Protein AF-A0A929DFS0-F1 (afdb_monomer_lite)

Structure (mmCIF, N/CA/C/O backbone):
data_AF-A0A929DFS0-F1
#
_entry.id   AF-A0A929DFS0-F1
#
loop_
_atom_site.group_PDB
_atom_site.id
_atom_site.type_symbol
_atom_site.label_atom_id
_atom_site.label_alt_id
_atom_site.label_comp_id
_atom_site.label_asym_id
_atom_site.label_entity_id
_atom_site.label_seq_id
_atom_site.pdbx_PDB_ins_code
_atom_site.Cartn_x
_atom_site.Cartn_y
_atom_site.Cartn_z
_atom_site.occupancy
_atom_site.B_iso_or_equiv
_atom_site.auth_seq_id
_atom_site.auth_comp_id
_atom_site.auth_asym_id
_atom_site.auth_atom_id
_atom_site.pdbx_PDB_model_num
ATOM 1 N N . MET A 1 1 ? -0.629 -2.209 -45.701 1.00 65.38 1 MET A N 1
ATOM 2 C CA . MET A 1 1 ? 0.546 -1.324 -45.905 1.00 65.38 1 MET A CA 1
ATOM 3 C C . MET A 1 1 ? 1.157 -0.817 -44.599 1.00 65.38 1 MET A C 1
ATOM 5 O O . MET A 1 1 ? 2.374 -0.844 -44.506 1.00 65.38 1 MET A O 1
ATOM 9 N N . LYS A 1 2 ? 0.370 -0.405 -43.590 1.00 77.50 2 LYS A N 1
ATOM 10 C CA . LYS A 1 2 ? 0.898 0.133 -42.318 1.00 77.50 2 LYS A CA 1
ATOM 11 C C . LYS A 1 2 ? 1.771 -0.856 -41.524 1.00 77.50 2 LYS A C 1
ATOM 13 O O . LYS A 1 2 ? 2.888 -0.517 -41.171 1.00 77.50 2 LYS A O 1
ATOM 18 N N . GLU A 1 3 ? 1.325 -2.103 -41.371 1.00 84.12 3 GLU A N 1
ATOM 19 C CA . GLU A 1 3 ? 2.074 -3.151 -40.647 1.00 84.12 3 GLU A CA 1
ATOM 20 C C . GLU A 1 3 ? 3.448 -3.457 -41.265 1.00 84.12 3 GLU A C 1
ATOM 22 O O . GLU A 1 3 ? 4.427 -3.676 -40.556 1.00 84.12 3 GLU A O 1
ATOM 27 N N . LEU A 1 4 ? 3.543 -3.424 -42.599 1.00 92.62 4 LEU A N 1
ATOM 28 C CA . LEU A 1 4 ? 4.806 -3.614 -43.310 1.00 92.62 4 LEU A CA 1
ATOM 29 C C . LEU A 1 4 ? 5.753 -2.427 -43.091 1.00 92.62 4 LEU A C 1
ATOM 31 O O . LEU A 1 4 ? 6.951 -2.628 -42.917 1.00 92.62 4 LEU A O 1
ATOM 35 N N . ALA A 1 5 ? 5.222 -1.202 -43.077 1.00 92.31 5 ALA A N 1
ATOM 36 C CA . ALA A 1 5 ? 6.009 -0.005 -42.801 1.00 92.31 5 ALA A CA 1
ATOM 37 C C . ALA A 1 5 ? 6.575 -0.026 -41.371 1.00 92.31 5 ALA A C 1
ATOM 39 O O . ALA A 1 5 ? 7.767 0.212 -41.190 1.00 92.31 5 ALA A O 1
ATOM 40 N N . ASP A 1 6 ? 5.764 -0.398 -40.378 1.00 88.38 6 ASP A N 1
ATOM 41 C CA . ASP A 1 6 ? 6.202 -0.505 -38.981 1.00 88.38 6 ASP A CA 1
ATOM 42 C C . ASP A 1 6 ? 7.290 -1.581 -38.813 1.00 88.38 6 ASP A C 1
ATOM 44 O O . ASP A 1 6 ? 8.308 -1.355 -38.154 1.00 88.38 6 ASP A O 1
ATOM 48 N N . PHE A 1 7 ? 7.132 -2.731 -39.478 1.00 92.12 7 PHE A N 1
ATOM 49 C CA . PHE A 1 7 ? 8.146 -3.785 -39.481 1.00 92.12 7 PHE A CA 1
ATOM 50 C C . PHE A 1 7 ? 9.462 -3.332 -40.130 1.00 92.12 7 PHE A C 1
ATOM 52 O O . PHE A 1 7 ? 10.540 -3.579 -39.585 1.00 92.12 7 PHE A O 1
ATOM 59 N N . LEU A 1 8 ? 9.390 -2.630 -41.265 1.00 94.62 8 LEU A N 1
ATOM 60 C CA . LEU A 1 8 ? 10.570 -2.096 -41.950 1.00 94.62 8 LEU A CA 1
ATOM 61 C C . LEU A 1 8 ? 11.322 -1.075 -41.089 1.00 94.62 8 LEU A C 1
ATOM 63 O O . LEU A 1 8 ? 12.551 -1.089 -41.077 1.00 94.62 8 LEU A O 1
ATOM 67 N N . VAL A 1 9 ? 10.614 -0.239 -40.323 1.00 91.19 9 VAL A N 1
ATOM 68 C CA . VAL A 1 9 ? 11.235 0.711 -39.384 1.00 91.19 9 VAL A CA 1
ATOM 69 C C . VAL A 1 9 ? 12.025 -0.025 -38.301 1.00 91.19 9 VAL A C 1
ATOM 71 O O . VAL A 1 9 ? 13.165 0.345 -38.014 1.00 91.19 9 VAL A O 1
ATOM 74 N N . VAL A 1 10 ? 11.462 -1.086 -37.717 1.00 91.12 10 VAL A N 1
ATOM 75 C CA . VAL A 1 10 ? 12.164 -1.896 -36.706 1.00 91.12 10 VAL A CA 1
ATOM 76 C C . VAL A 1 10 ? 13.370 -2.610 -37.321 1.00 91.12 10 VAL A C 1
ATOM 78 O O . VAL A 1 10 ? 14.461 -2.568 -36.753 1.00 91.12 10 VAL A O 1
ATOM 81 N N . ALA A 1 11 ? 13.211 -3.209 -38.503 1.00 94.06 11 ALA A N 1
ATOM 82 C CA . ALA A 1 11 ? 14.295 -3.891 -39.206 1.00 94.06 11 ALA A CA 1
ATOM 83 C C . ALA A 1 11 ? 15.456 -2.939 -39.541 1.00 94.06 11 ALA A C 1
ATOM 85 O O . ALA A 1 11 ? 16.618 -3.274 -39.304 1.00 94.06 11 ALA A O 1
ATOM 86 N N . ALA A 1 12 ? 15.152 -1.732 -40.026 1.00 92.75 12 ALA A N 1
ATOM 87 C CA . ALA A 1 12 ? 16.148 -0.706 -40.319 1.00 92.75 12 ALA A CA 1
ATOM 88 C C . ALA A 1 12 ? 16.898 -0.253 -39.055 1.00 92.75 12 ALA A C 1
ATOM 90 O O . ALA A 1 12 ? 18.126 -0.153 -39.077 1.00 92.75 12 ALA A O 1
ATOM 91 N N . LYS A 1 13 ? 16.187 -0.050 -37.934 1.00 89.50 13 LYS A N 1
ATOM 92 C CA . LYS A 1 13 ? 16.803 0.278 -36.635 1.00 89.50 13 LYS A CA 1
ATOM 93 C C . LYS A 1 13 ? 17.755 -0.819 -36.156 1.00 89.50 13 LYS A C 1
ATOM 95 O O . LYS A 1 13 ? 18.865 -0.518 -35.729 1.00 89.50 13 LYS A O 1
ATOM 100 N N . LEU A 1 14 ? 17.361 -2.087 -36.263 1.00 92.12 14 LEU A N 1
ATOM 101 C CA . LEU A 1 14 ? 18.213 -3.217 -35.876 1.00 92.12 14 LEU A CA 1
ATOM 102 C C . LEU A 1 14 ? 19.471 -3.322 -36.748 1.00 92.12 14 LEU A C 1
ATOM 104 O O . LEU A 1 14 ? 20.557 -3.592 -36.233 1.00 92.12 14 LEU A O 1
ATOM 108 N N . LEU A 1 15 ? 19.343 -3.084 -38.057 1.00 91.62 15 LEU A N 1
ATOM 109 C CA . LEU A 1 15 ? 20.479 -3.063 -38.981 1.00 91.62 15 LEU A CA 1
ATOM 110 C C . LEU A 1 15 ? 21.454 -1.931 -38.617 1.00 91.62 15 LEU A C 1
ATOM 112 O O . LEU A 1 15 ? 22.659 -2.168 -38.535 1.00 91.62 15 LEU A O 1
ATOM 116 N N . LEU A 1 16 ? 20.936 -0.736 -38.313 1.00 86.94 16 LEU A N 1
ATOM 117 C CA . LEU A 1 16 ? 21.731 0.406 -37.854 1.00 86.94 16 LEU A CA 1
ATOM 118 C C . LEU A 1 16 ? 22.506 0.089 -36.566 1.00 86.94 16 LEU A C 1
ATOM 120 O O . LEU A 1 16 ? 23.722 0.273 -36.533 1.00 86.94 16 LEU A O 1
ATOM 124 N N . ILE A 1 17 ? 21.831 -0.453 -35.545 1.00 87.62 17 ILE A N 1
ATOM 125 C CA . ILE A 1 17 ? 22.461 -0.863 -34.276 1.00 87.62 17 ILE A CA 1
ATOM 126 C C . ILE A 1 17 ? 23.581 -1.880 -34.538 1.00 87.62 17 ILE A C 1
ATOM 128 O O . ILE A 1 17 ? 24.688 -1.744 -34.018 1.00 87.62 17 ILE A O 1
ATOM 132 N N . LYS A 1 18 ? 23.328 -2.882 -35.392 1.00 88.50 18 LYS A N 1
ATOM 133 C CA . LYS A 1 18 ? 24.316 -3.916 -35.730 1.00 88.50 18 LYS A CA 1
ATOM 134 C C . LYS A 1 18 ? 25.526 -3.352 -36.481 1.00 88.50 18 LYS A C 1
ATOM 136 O O . LYS A 1 18 ? 26.649 -3.758 -36.201 1.00 88.50 18 LYS A O 1
ATOM 141 N N . SER A 1 19 ? 25.310 -2.428 -37.414 1.00 87.75 19 SER A N 1
ATOM 142 C CA . SER A 1 19 ? 26.383 -1.752 -38.155 1.00 87.75 19 SER A CA 1
ATOM 143 C C . SER A 1 19 ? 27.303 -0.967 -37.212 1.00 87.75 19 SER A C 1
ATOM 145 O O . SER A 1 19 ? 28.521 -1.141 -37.242 1.00 87.75 19 SER A O 1
ATOM 147 N N . LEU A 1 20 ? 26.715 -0.181 -36.303 1.00 81.81 20 LEU A N 1
ATOM 148 C CA . LEU A 1 20 ? 27.443 0.607 -35.302 1.00 81.81 20 LEU A CA 1
ATOM 149 C C . LEU A 1 20 ? 28.222 -0.258 -34.302 1.00 81.81 20 LEU A C 1
ATOM 151 O O . LEU A 1 20 ? 29.299 0.135 -33.862 1.00 81.81 20 LEU A O 1
ATOM 155 N N . ALA A 1 21 ? 27.697 -1.433 -33.948 1.00 82.12 21 ALA A N 1
ATOM 156 C CA . ALA A 1 21 ? 28.365 -2.358 -33.036 1.00 82.12 21 ALA A CA 1
ATOM 157 C C . ALA A 1 21 ? 29.592 -3.055 -33.657 1.00 82.12 21 ALA A C 1
ATOM 159 O O . ALA A 1 21 ? 30.496 -3.449 -32.924 1.00 82.12 21 ALA A O 1
ATOM 160 N N . LEU A 1 22 ? 29.621 -3.236 -34.984 1.00 84.56 22 LEU A N 1
ATOM 161 C CA . LEU A 1 22 ? 30.655 -4.014 -35.682 1.00 84.56 22 LEU A CA 1
ATOM 162 C C . LEU A 1 22 ? 31.761 -3.162 -36.321 1.00 84.56 22 LEU A C 1
ATOM 164 O O . LEU A 1 22 ? 32.844 -3.681 -36.587 1.00 84.56 22 LEU A O 1
ATOM 168 N N . LEU A 1 23 ? 31.503 -1.884 -36.602 1.00 80.94 23 LEU A N 1
ATOM 169 C CA . LEU A 1 23 ? 32.467 -1.003 -37.261 1.00 80.94 23 LEU A CA 1
ATOM 170 C C . LEU A 1 23 ? 33.393 -0.306 -36.245 1.00 80.94 23 LEU A C 1
ATOM 172 O O . LEU A 1 23 ? 32.934 0.113 -35.179 1.00 80.94 23 LEU A O 1
ATOM 176 N N . PRO A 1 24 ? 34.693 -0.131 -36.563 1.00 70.75 24 PRO A N 1
ATOM 177 C CA . PRO A 1 24 ? 35.604 0.633 -35.720 1.00 70.75 24 PRO A CA 1
ATOM 178 C C . PRO A 1 24 ? 35.115 2.079 -35.610 1.00 70.75 24 PRO A C 1
ATOM 180 O O . PRO A 1 24 ? 34.915 2.767 -36.612 1.00 70.75 24 PRO A O 1
ATOM 183 N N . ARG A 1 25 ? 34.900 2.532 -34.374 1.00 65.00 25 ARG A N 1
ATOM 184 C CA . ARG A 1 25 ? 34.342 3.854 -34.084 1.00 65.00 25 ARG A CA 1
ATOM 185 C C . ARG A 1 25 ? 35.383 4.935 -34.418 1.00 65.00 25 ARG A C 1
ATOM 187 O O . ARG A 1 25 ? 36.460 4.913 -33.819 1.00 65.00 25 ARG A O 1
ATOM 194 N N . PRO A 1 26 ? 35.117 5.890 -35.329 1.00 57.59 26 PRO A N 1
ATOM 195 C CA . PRO A 1 26 ? 35.974 7.061 -35.457 1.00 57.59 26 PRO A CA 1
ATOM 196 C C . PRO A 1 26 ? 35.994 7.825 -34.127 1.00 57.59 26 PRO A C 1
ATOM 198 O O . PRO A 1 26 ? 34.975 7.949 -33.451 1.00 57.59 26 PRO A O 1
ATOM 201 N N . SER A 1 27 ? 37.157 8.364 -33.759 1.00 53.25 27 SER A N 1
ATOM 202 C CA . SER A 1 27 ? 37.439 9.069 -32.493 1.00 53.25 27 SER A CA 1
ATOM 203 C C . SER A 1 27 ? 36.616 10.346 -32.255 1.00 53.25 27 SER A C 1
ATOM 205 O O . SER A 1 27 ? 36.794 11.031 -31.250 1.00 53.25 27 SER A O 1
ATOM 207 N N . ARG A 1 28 ? 35.693 10.667 -33.162 1.00 53.59 28 ARG A N 1
ATOM 208 C CA . ARG A 1 28 ? 34.660 11.686 -33.009 1.00 53.59 28 ARG A CA 1
ATOM 209 C C . ARG A 1 28 ? 33.337 11.084 -33.461 1.00 53.59 28 ARG A C 1
ATOM 211 O O . ARG A 1 28 ? 33.066 11.061 -34.657 1.00 53.59 28 ARG A O 1
ATOM 218 N N . LEU A 1 29 ? 32.520 10.616 -32.525 1.00 54.16 29 LEU A N 1
ATOM 219 C CA . LEU A 1 29 ? 31.108 10.357 -32.791 1.00 54.16 29 LEU A CA 1
ATOM 220 C C . LEU A 1 29 ? 30.238 10.975 -31.708 1.00 54.16 29 LEU A C 1
ATOM 222 O O . LEU A 1 29 ? 30.609 11.029 -30.536 1.00 54.16 29 LEU A O 1
ATOM 226 N N . THR A 1 30 ? 29.101 11.478 -32.175 1.00 59.78 30 THR A N 1
ATOM 227 C CA . THR A 1 30 ? 28.012 12.056 -31.402 1.00 59.78 30 THR A CA 1
ATOM 228 C C . THR A 1 30 ? 27.433 11.022 -30.423 1.00 59.78 30 THR A C 1
ATOM 230 O O . THR A 1 30 ? 27.429 9.826 -30.726 1.00 59.78 30 THR A O 1
ATOM 233 N N . PRO A 1 31 ? 26.922 11.457 -29.255 1.00 60.16 31 PRO A N 1
ATOM 234 C CA . PRO A 1 31 ? 26.391 10.585 -28.194 1.00 60.16 31 PRO A CA 1
ATOM 235 C C . PRO A 1 31 ? 25.175 9.721 -28.593 1.00 60.16 31 PRO A C 1
ATOM 237 O O . PRO A 1 31 ? 24.722 8.890 -27.817 1.00 60.16 31 PRO A O 1
ATOM 240 N N . GLU A 1 32 ? 24.653 9.883 -29.807 1.00 60.22 32 GLU A N 1
ATOM 241 C CA . GLU A 1 32 ? 23.403 9.285 -30.285 1.00 60.22 32 GLU A CA 1
ATOM 242 C C . GLU A 1 32 ? 23.508 7.770 -30.553 1.00 60.22 32 GLU A C 1
ATOM 244 O O . GLU A 1 32 ? 22.513 7.058 -30.471 1.00 60.22 32 GLU A O 1
ATOM 249 N N . ALA A 1 33 ? 24.696 7.244 -30.876 1.00 58.38 33 ALA A N 1
ATOM 250 C CA . ALA A 1 33 ? 24.854 5.849 -31.312 1.00 58.38 33 ALA A CA 1
ATOM 251 C C . ALA A 1 33 ? 24.693 4.811 -30.184 1.00 58.38 33 ALA A C 1
ATOM 253 O O . ALA A 1 33 ? 24.127 3.742 -30.418 1.00 58.38 33 ALA A O 1
ATOM 254 N N . GLU A 1 34 ? 25.188 5.106 -28.978 1.00 61.88 34 GLU A N 1
ATOM 255 C CA . GLU A 1 34 ? 24.962 4.254 -27.798 1.00 61.88 34 GLU A CA 1
ATOM 256 C C . GLU A 1 34 ? 23.521 4.399 -27.287 1.00 61.88 34 GLU A C 1
ATOM 258 O O . GLU A 1 34 ? 22.881 3.403 -26.953 1.00 61.88 34 GLU A O 1
ATOM 263 N N . ASP A 1 35 ? 22.967 5.611 -27.368 1.00 74.56 35 ASP A N 1
ATOM 264 C CA . ASP A 1 35 ? 21.599 5.923 -26.948 1.00 74.56 35 ASP A CA 1
ATOM 265 C C . ASP A 1 35 ? 20.538 5.153 -27.760 1.00 74.56 35 ASP A C 1
ATOM 267 O O . ASP A 1 35 ? 19.562 4.658 -27.205 1.00 74.56 35 ASP A O 1
ATOM 271 N N . VAL A 1 36 ? 20.746 4.936 -29.069 1.00 76.62 36 VAL A N 1
ATOM 272 C CA . VAL A 1 36 ? 19.779 4.198 -29.916 1.00 76.62 36 VAL A CA 1
ATOM 273 C C . VAL A 1 36 ? 19.585 2.743 -29.460 1.00 76.62 36 VAL A C 1
ATOM 275 O O . VAL A 1 36 ? 18.466 2.220 -29.519 1.00 76.62 36 VAL A O 1
ATOM 278 N N . GLY A 1 37 ? 20.657 2.069 -29.033 1.00 81.94 37 GLY A N 1
ATOM 279 C CA . 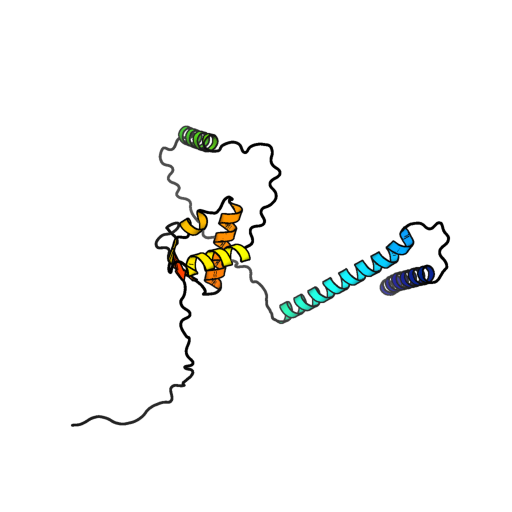GLY A 1 37 ? 20.586 0.690 -28.540 1.00 81.94 37 GLY A CA 1
ATOM 280 C C . GLY A 1 37 ? 19.877 0.609 -27.190 1.00 81.94 37 GLY A C 1
ATOM 281 O O . GLY A 1 37 ? 18.962 -0.202 -27.013 1.00 81.94 37 GLY A O 1
ATOM 282 N N . ASP A 1 38 ? 20.253 1.496 -26.274 1.00 85.69 38 ASP A N 1
ATOM 283 C CA . ASP A 1 38 ? 19.670 1.580 -24.936 1.00 85.69 38 ASP A CA 1
ATOM 284 C C . ASP A 1 38 ? 18.189 1.975 -24.976 1.00 85.69 38 ASP A C 1
ATOM 286 O O . ASP A 1 38 ? 17.369 1.412 -24.243 1.00 85.69 38 ASP A O 1
ATOM 290 N N . GLU A 1 39 ? 17.807 2.873 -25.882 1.00 86.94 39 GLU A N 1
ATOM 291 C CA . GLU A 1 39 ? 16.417 3.262 -26.106 1.00 86.94 39 GLU A CA 1
ATOM 292 C C . GLU A 1 39 ? 15.568 2.076 -26.585 1.00 86.94 39 GLU A C 1
ATOM 294 O O . GLU A 1 39 ? 14.474 1.839 -26.066 1.00 86.94 39 GLU A O 1
ATOM 299 N N . LEU A 1 40 ? 16.079 1.254 -27.511 1.00 89.12 40 LEU A N 1
ATOM 300 C CA . LEU A 1 40 ? 15.368 0.047 -27.943 1.00 89.12 40 LEU A CA 1
ATOM 301 C C . LEU A 1 40 ? 15.194 -0.951 -26.787 1.00 89.12 40 LEU A C 1
ATOM 303 O O . LEU A 1 40 ? 14.124 -1.548 -26.638 1.00 89.12 40 LEU A O 1
ATOM 307 N N . VAL A 1 41 ? 16.214 -1.119 -25.941 1.00 90.25 41 VAL A N 1
ATOM 308 C CA . VAL A 1 41 ? 16.129 -1.980 -24.752 1.00 90.25 41 VAL A CA 1
ATOM 309 C C . VAL A 1 41 ? 15.047 -1.477 -23.794 1.00 90.25 41 VAL A C 1
ATOM 311 O O . VAL A 1 41 ? 14.218 -2.273 -23.342 1.00 90.25 41 VAL A O 1
ATOM 314 N N . ARG A 1 42 ? 14.994 -0.167 -23.525 1.00 91.31 42 ARG A N 1
ATOM 315 C CA . ARG A 1 42 ? 13.951 0.447 -22.685 1.00 91.31 42 ARG A CA 1
ATOM 316 C C . ARG A 1 42 ? 12.553 0.220 -23.258 1.00 91.31 42 ARG A C 1
ATOM 318 O O . ARG A 1 42 ? 11.651 -0.186 -22.522 1.00 91.31 42 ARG A O 1
ATOM 325 N N . GLN A 1 43 ? 12.377 0.400 -24.567 1.00 91.31 43 GLN A N 1
ATOM 326 C CA . GLN A 1 43 ? 11.102 0.152 -25.247 1.00 91.31 43 GLN A CA 1
ATOM 327 C C . GLN A 1 43 ? 10.661 -1.314 -25.132 1.00 91.31 43 GLN A C 1
ATOM 329 O O . GLN A 1 43 ? 9.495 -1.588 -24.838 1.00 91.31 43 GLN A O 1
ATOM 334 N N . LEU A 1 44 ? 11.583 -2.268 -25.291 1.00 94.31 44 LEU A N 1
ATOM 335 C CA . LEU A 1 44 ? 11.283 -3.696 -25.149 1.00 94.31 44 LEU A CA 1
ATOM 336 C C . LEU A 1 44 ? 10.933 -4.084 -23.706 1.00 94.31 44 LEU A C 1
ATOM 338 O O . LEU A 1 44 ? 10.019 -4.884 -23.494 1.00 94.31 44 LEU A O 1
ATOM 342 N N . GLN A 1 45 ? 11.608 -3.505 -22.709 1.00 95.56 45 GLN A N 1
ATOM 343 C CA . GLN A 1 45 ? 11.269 -3.707 -21.296 1.00 95.56 45 GLN A CA 1
ATOM 344 C C . GLN A 1 45 ? 9.873 -3.165 -20.967 1.00 95.56 45 GLN A C 1
ATOM 346 O O . GLN A 1 45 ? 9.079 -3.857 -20.323 1.00 95.56 45 GLN A O 1
ATOM 351 N N . ALA A 1 46 ? 9.546 -1.962 -21.450 1.00 94.44 46 ALA A N 1
ATOM 352 C CA . ALA A 1 46 ? 8.221 -1.375 -21.287 1.00 94.44 46 ALA A CA 1
ATOM 353 C C . ALA A 1 46 ? 7.143 -2.251 -21.941 1.00 94.44 46 ALA A C 1
ATOM 355 O O . ALA A 1 46 ? 6.157 -2.605 -21.292 1.00 94.44 46 ALA A O 1
ATOM 356 N N . TYR A 1 47 ? 7.361 -2.675 -23.190 1.00 95.81 47 TYR A N 1
ATOM 357 C CA . TYR A 1 47 ? 6.446 -3.569 -23.897 1.00 95.81 47 TYR A CA 1
ATOM 358 C C . TYR A 1 47 ? 6.224 -4.884 -23.143 1.00 95.81 47 TYR A C 1
ATOM 360 O O . TYR A 1 47 ? 5.079 -5.296 -22.956 1.00 95.81 47 TYR A O 1
ATOM 368 N N . LYS A 1 48 ? 7.296 -5.521 -22.650 1.00 96.25 48 LYS A N 1
ATOM 369 C CA . LYS A 1 48 ? 7.201 -6.751 -21.852 1.00 96.25 48 LYS A CA 1
ATOM 370 C C . LYS A 1 48 ? 6.322 -6.548 -20.614 1.00 96.25 48 LYS A C 1
ATOM 372 O O . LYS A 1 48 ? 5.404 -7.334 -20.395 1.00 96.25 48 LYS A O 1
ATOM 377 N N . ARG A 1 49 ? 6.542 -5.464 -19.863 1.00 96.56 49 ARG A N 1
ATOM 378 C CA . ARG A 1 49 ? 5.756 -5.136 -18.665 1.00 96.56 49 ARG A CA 1
ATOM 379 C C . ARG A 1 49 ? 4.270 -4.957 -18.982 1.00 96.56 49 ARG A C 1
ATOM 381 O O . ARG A 1 49 ? 3.423 -5.508 -18.285 1.00 96.56 49 ARG A O 1
ATOM 388 N N . PHE A 1 50 ? 3.939 -4.216 -20.039 1.00 96.75 50 PHE A N 1
ATOM 389 C CA . PHE A 1 50 ? 2.541 -4.032 -20.439 1.00 96.75 50 PHE A CA 1
ATOM 390 C C . PHE A 1 50 ? 1.902 -5.325 -20.938 1.00 96.75 50 PHE A C 1
ATOM 392 O O . PHE A 1 50 ? 0.742 -5.584 -20.628 1.00 96.75 50 PHE A O 1
ATOM 399 N N . LYS A 1 51 ? 2.656 -6.163 -21.654 1.00 97.31 51 LYS A N 1
ATOM 400 C CA . LYS A 1 51 ? 2.182 -7.468 -22.118 1.00 97.31 51 LYS A CA 1
ATOM 401 C C . LYS A 1 51 ? 1.835 -8.399 -20.950 1.00 97.31 51 LYS A C 1
ATOM 403 O O . LYS A 1 51 ? 0.809 -9.070 -20.996 1.00 97.31 51 LYS A O 1
ATOM 408 N N . GLU A 1 52 ? 2.648 -8.405 -19.896 1.00 97.06 52 GLU A N 1
ATOM 409 C CA . GLU A 1 52 ? 2.389 -9.175 -18.670 1.00 97.06 52 GLU A CA 1
ATOM 410 C C . GLU A 1 52 ? 1.148 -8.665 -17.921 1.00 97.06 52 GLU A C 1
ATOM 412 O O . GLU A 1 52 ? 0.281 -9.455 -17.543 1.00 97.06 52 GLU A O 1
ATOM 417 N N . ILE A 1 53 ? 1.010 -7.343 -17.765 1.00 97.06 53 ILE A N 1
ATOM 418 C CA . ILE A 1 53 ? -0.168 -6.731 -17.128 1.00 97.06 53 ILE A CA 1
ATOM 419 C C . ILE A 1 53 ? -1.438 -7.023 -17.933 1.00 97.06 53 ILE A C 1
ATOM 421 O O . ILE A 1 53 ? -2.467 -7.358 -17.349 1.00 97.06 53 ILE A O 1
ATOM 425 N N . ALA A 1 54 ? -1.378 -6.929 -19.262 1.00 97.19 54 ALA A N 1
ATOM 426 C CA . ALA A 1 54 ? -2.508 -7.231 -20.132 1.00 97.19 54 ALA A CA 1
ATOM 427 C C . ALA A 1 54 ? -2.965 -8.689 -19.978 1.00 97.19 54 ALA A C 1
ATOM 429 O O . ALA A 1 54 ? -4.164 -8.939 -19.874 1.00 97.19 54 ALA A O 1
ATOM 430 N N . ALA A 1 55 ? -2.028 -9.639 -19.885 1.00 96.50 55 ALA A N 1
ATOM 431 C CA . ALA A 1 55 ? -2.352 -11.041 -19.627 1.00 96.50 55 ALA A CA 1
ATOM 432 C C . ALA A 1 55 ? -3.039 -11.233 -18.263 1.00 96.50 55 ALA A C 1
ATOM 434 O O . ALA A 1 55 ? -4.040 -11.942 -18.167 1.00 96.50 55 ALA A O 1
ATOM 435 N N . LEU A 1 56 ? -2.553 -10.554 -17.218 1.00 94.81 56 LEU A N 1
ATOM 436 C CA . LEU A 1 56 ? -3.162 -10.597 -15.887 1.00 94.81 56 LEU A CA 1
ATOM 437 C C . LEU A 1 56 ? -4.573 -9.993 -15.875 1.00 94.81 56 LEU A C 1
ATOM 439 O O . LEU A 1 56 ? -5.482 -10.558 -15.270 1.00 94.81 56 LEU A O 1
ATOM 443 N N . LEU A 1 57 ? -4.774 -8.857 -16.545 1.00 93.06 57 LEU A N 1
ATOM 444 C CA . LEU A 1 57 ? -6.089 -8.227 -16.678 1.00 93.06 57 LEU A CA 1
ATOM 445 C C . LEU A 1 57 ? -7.064 -9.117 -17.448 1.00 93.06 57 LEU A C 1
ATOM 447 O O . LEU A 1 57 ? -8.215 -9.246 -17.034 1.00 93.06 57 LEU A O 1
ATOM 451 N N . HIS A 1 58 ? -6.596 -9.763 -18.515 1.00 94.31 58 HIS A N 1
ATOM 452 C CA . HIS A 1 58 ? -7.405 -10.686 -19.298 1.00 94.31 58 HIS A CA 1
ATOM 453 C C . HIS A 1 58 ? -7.853 -11.896 -18.468 1.00 94.31 58 HIS A C 1
ATOM 455 O O . HIS A 1 58 ? -9.021 -12.276 -18.507 1.00 94.31 58 HIS A O 1
ATOM 461 N N . GLU A 1 59 ? -6.971 -12.457 -17.636 1.00 94.12 59 GLU A N 1
ATOM 462 C CA . GLU A 1 59 ? -7.356 -13.552 -16.741 1.00 94.12 59 GLU A CA 1
ATOM 463 C C . GLU A 1 59 ? -8.338 -13.088 -15.652 1.00 94.12 59 GLU A C 1
ATOM 465 O O . GLU A 1 59 ? -9.314 -13.782 -15.371 1.00 94.12 59 GLU A O 1
ATOM 470 N N . ARG A 1 60 ? -8.164 -11.883 -15.086 1.00 90.81 60 ARG A N 1
ATOM 471 C CA . ARG A 1 60 ? -9.137 -11.304 -14.136 1.00 90.81 60 ARG A CA 1
ATOM 472 C C . ARG A 1 60 ? -10.511 -11.084 -14.767 1.00 90.81 60 ARG A C 1
ATOM 474 O O . ARG A 1 60 ? -11.526 -11.306 -14.106 1.00 90.81 60 ARG A O 1
ATOM 481 N N . GLU A 1 61 ? -10.546 -10.641 -16.022 1.00 90.31 61 GLU A N 1
ATOM 482 C CA . GLU A 1 61 ? -11.780 -10.513 -16.795 1.00 90.31 61 GLU A CA 1
ATOM 483 C C . GLU A 1 61 ? -12.446 -11.879 -16.992 1.00 90.31 61 GLU A C 1
ATOM 485 O O . GLU A 1 61 ? -13.639 -12.015 -16.713 1.00 90.31 61 GLU A O 1
ATOM 490 N N . ARG A 1 62 ? -11.676 -12.896 -17.403 1.00 90.69 62 ARG A N 1
ATOM 491 C CA . ARG A 1 62 ? -12.159 -14.269 -17.612 1.00 90.69 62 ARG A CA 1
ATOM 492 C C . ARG A 1 62 ? -12.728 -14.890 -16.335 1.00 90.69 62 ARG A C 1
ATOM 494 O O . ARG A 1 62 ? -13.719 -15.611 -16.391 1.00 90.69 62 ARG A O 1
ATOM 501 N N . GLN A 1 63 ? -12.136 -14.573 -15.186 1.00 91.12 63 GLN A N 1
ATOM 502 C CA . GLN A 1 63 ? -12.599 -14.995 -13.860 1.00 91.12 63 GLN A CA 1
ATOM 503 C C . GLN A 1 63 ? -13.823 -14.214 -13.354 1.00 91.12 63 GLN A C 1
ATOM 505 O O . GLN A 1 63 ? -14.324 -14.497 -12.269 1.00 91.12 63 GLN A O 1
ATOM 510 N N . GLY A 1 64 ? -14.312 -13.219 -14.101 1.00 85.44 64 GLY A N 1
ATOM 511 C CA . GLY A 1 64 ? -15.495 -12.450 -13.718 1.00 85.44 64 GLY A CA 1
ATOM 512 C C . GLY A 1 64 ? -15.289 -11.562 -12.488 1.00 85.44 64 GLY A C 1
ATOM 513 O O . GLY A 1 64 ? -16.272 -11.164 -11.864 1.00 85.44 64 GLY A O 1
ATOM 514 N N . LEU A 1 65 ? -14.040 -11.213 -12.144 1.00 78.19 65 LEU A N 1
ATOM 515 C CA . LEU A 1 65 ? -13.683 -10.338 -11.016 1.00 78.19 65 LEU A CA 1
ATOM 516 C C . LEU A 1 65 ? -14.016 -8.864 -11.318 1.00 78.19 65 LEU A C 1
ATOM 518 O O . LEU A 1 65 ? -13.139 -7.995 -11.340 1.00 78.19 65 LEU A O 1
ATOM 522 N N . ARG A 1 66 ? -15.293 -8.582 -11.583 1.00 77.00 66 ARG A N 1
ATOM 523 C CA . ARG A 1 66 ? -15.824 -7.245 -11.858 1.00 77.00 66 ARG A CA 1
ATOM 524 C C . ARG A 1 66 ? -16.313 -6.607 -10.559 1.00 77.00 66 ARG A C 1
ATOM 526 O O . ARG A 1 66 ? -16.994 -7.244 -9.761 1.00 77.00 66 ARG A O 1
ATOM 533 N N . GLY A 1 67 ? -15.974 -5.337 -10.355 1.00 69.62 67 GLY A N 1
ATOM 534 C CA . GLY A 1 67 ? -16.603 -4.516 -9.324 1.00 69.62 67 GLY A CA 1
ATOM 535 C C . GLY A 1 67 ? -17.946 -4.002 -9.834 1.00 69.62 67 GLY A C 1
ATOM 536 O O . GLY A 1 67 ? -18.008 -3.431 -10.921 1.00 69.62 67 GLY A O 1
ATOM 537 N N . TYR A 1 68 ? -19.013 -4.193 -9.063 1.00 74.94 68 TYR A N 1
ATOM 538 C CA . TYR A 1 68 ? -20.302 -3.566 -9.343 1.00 74.94 68 TYR A CA 1
ATOM 539 C C . TYR A 1 68 ? -20.396 -2.255 -8.570 1.00 74.94 68 TYR A C 1
ATOM 541 O O . TYR A 1 68 ? -20.114 -2.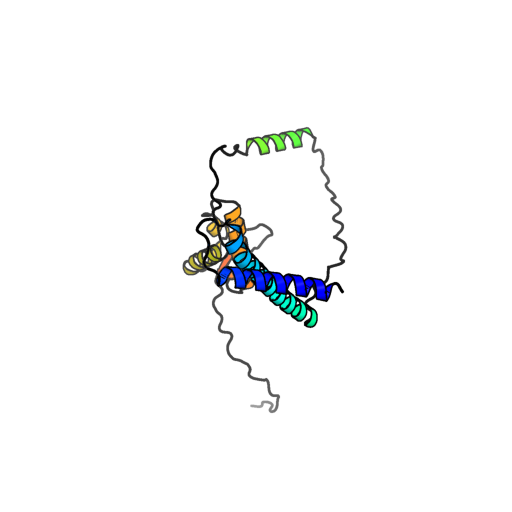205 -7.371 1.00 74.94 68 TYR A O 1
ATOM 549 N N . VAL A 1 69 ? -20.800 -1.186 -9.253 1.00 71.12 69 VAL A N 1
ATOM 550 C CA . VAL A 1 69 ? -21.108 0.084 -8.593 1.00 71.12 69 VAL A CA 1
ATOM 551 C C . VAL A 1 69 ? -22.399 -0.101 -7.805 1.00 71.12 69 VAL A C 1
ATOM 553 O O . VAL A 1 69 ? -23.405 -0.568 -8.338 1.00 71.12 69 VAL A O 1
ATOM 556 N N . ARG A 1 70 ? -22.389 0.273 -6.526 1.00 71.94 70 ARG A N 1
ATOM 557 C CA . ARG A 1 70 ? -23.604 0.309 -5.713 1.00 71.94 70 ARG A CA 1
ATOM 558 C C . ARG A 1 70 ? -24.469 1.487 -6.172 1.00 71.94 70 ARG A C 1
ATOM 560 O O . ARG A 1 70 ? -24.212 2.620 -5.785 1.00 71.94 70 ARG A O 1
ATOM 567 N N . ILE A 1 71 ? -25.505 1.218 -6.965 1.00 74.50 71 ILE A N 1
ATOM 568 C CA . ILE A 1 71 ? -26.514 2.206 -7.395 1.00 74.50 71 ILE A CA 1
ATOM 569 C C . ILE A 1 71 ? -27.585 2.346 -6.299 1.00 74.50 71 ILE A C 1
ATOM 571 O O . ILE A 1 71 ? -28.771 2.129 -6.524 1.00 74.50 71 ILE A O 1
ATOM 575 N N . ALA A 1 72 ? -27.163 2.621 -5.065 1.00 78.00 72 ALA A N 1
ATOM 576 C CA . ALA A 1 72 ? -28.093 2.976 -4.000 1.00 78.00 72 ALA A CA 1
ATOM 577 C C . ALA A 1 72 ? -28.112 4.506 -3.885 1.00 78.00 72 ALA A C 1
ATOM 579 O O . ALA A 1 72 ? -27.033 5.099 -3.802 1.00 78.00 72 ALA A O 1
ATOM 580 N N . PRO A 1 73 ? -29.288 5.160 -3.884 1.00 72.44 73 PRO A N 1
ATOM 581 C CA . PRO A 1 73 ? -29.354 6.587 -3.607 1.00 72.44 73 PRO A CA 1
ATOM 582 C C . PRO A 1 73 ? -28.760 6.859 -2.222 1.00 72.44 73 PRO A C 1
ATOM 584 O O . PRO A 1 73 ? -28.991 6.101 -1.276 1.00 72.44 73 PRO A O 1
ATOM 587 N N . LEU A 1 74 ? -27.970 7.929 -2.121 1.00 71.12 74 LEU A N 1
ATOM 588 C CA . LEU A 1 74 ? -27.445 8.406 -0.845 1.00 71.12 74 LEU A CA 1
ATOM 589 C C . LEU A 1 74 ? -28.636 8.629 0.106 1.00 71.12 74 LEU A C 1
ATOM 591 O O . LEU A 1 74 ? -29.641 9.199 -0.337 1.00 71.12 74 LEU A O 1
ATOM 595 N N . PRO A 1 75 ? -28.577 8.174 1.372 1.00 71.62 75 PRO A N 1
ATOM 596 C CA . PRO A 1 75 ? -29.648 8.453 2.317 1.00 71.62 75 PRO A CA 1
ATOM 597 C C . PRO A 1 75 ? -29.865 9.967 2.379 1.00 71.62 75 PRO A C 1
ATOM 599 O O . PRO A 1 75 ? -28.911 10.728 2.552 1.00 71.62 75 PRO A O 1
ATOM 602 N N . ARG A 1 76 ? -31.115 10.406 2.192 1.00 68.94 76 ARG A N 1
ATOM 603 C CA . ARG A 1 76 ? -31.496 11.805 2.400 1.00 68.94 76 ARG A CA 1
ATOM 604 C C . ARG A 1 76 ? -31.384 12.084 3.894 1.00 68.94 76 ARG A C 1
ATOM 606 O O . ARG A 1 76 ? -32.276 11.746 4.660 1.00 68.94 76 ARG A O 1
ATOM 613 N N . LEU A 1 77 ? -30.249 12.637 4.298 1.00 66.38 77 LEU A N 1
ATOM 614 C CA . LEU A 1 77 ? -30.094 13.274 5.594 1.00 66.38 77 LEU A CA 1
ATOM 615 C C . LEU A 1 77 ? -30.793 14.626 5.469 1.00 66.38 77 LEU A C 1
ATOM 617 O O . LEU A 1 77 ? -30.262 15.518 4.815 1.00 66.38 77 LEU A O 1
ATOM 621 N N . GLU A 1 78 ? -32.002 14.762 6.006 1.00 67.88 78 GLU A N 1
ATOM 622 C CA . GLU A 1 78 ? -32.592 16.083 6.216 1.00 67.88 78 GLU A CA 1
ATOM 623 C C . GLU A 1 78 ? -31.894 16.697 7.434 1.00 67.88 78 GLU A C 1
ATOM 625 O O . GLU A 1 78 ? -32.044 16.171 8.541 1.00 67.88 78 GLU A O 1
ATOM 630 N N . PRO A 1 79 ? -31.086 17.761 7.279 1.00 60.34 79 PRO A N 1
ATOM 631 C CA . PRO A 1 79 ? -30.517 18.429 8.429 1.00 60.34 79 PRO A CA 1
ATOM 632 C C . PRO A 1 79 ? -31.622 19.293 9.035 1.00 60.34 79 PRO A C 1
ATOM 634 O O . PRO A 1 79 ? -31.789 20.453 8.667 1.00 60.34 79 PRO A O 1
ATOM 637 N N . GLN A 1 80 ? -32.388 18.741 9.975 1.00 61.16 80 GLN A N 1
ATOM 638 C CA . GLN A 1 80 ? -33.084 19.577 10.949 1.00 61.16 80 GLN A CA 1
ATOM 639 C C . GLN A 1 80 ? -32.035 20.127 11.919 1.00 61.16 80 GLN A C 1
ATOM 641 O O . GLN A 1 80 ? -31.849 19.624 13.022 1.00 61.16 80 GLN A O 1
ATOM 646 N N . LEU A 1 81 ? -31.281 21.126 11.462 1.00 61.84 81 LEU A N 1
ATOM 647 C CA . LEU A 1 81 ? -30.473 21.957 12.342 1.00 61.84 81 LEU A CA 1
ATOM 648 C C . LEU A 1 81 ? -31.389 23.060 12.865 1.00 61.84 81 LEU A C 1
ATOM 650 O O . LEU A 1 81 ? -31.586 24.078 12.205 1.00 61.84 81 LEU A O 1
ATOM 654 N N . ASP A 1 82 ? -31.980 22.822 14.033 1.00 63.91 82 ASP A N 1
ATOM 655 C CA . ASP A 1 82 ? -32.576 23.889 14.828 1.00 63.91 82 ASP A CA 1
ATOM 656 C C . ASP A 1 82 ? -31.429 24.685 15.462 1.00 63.91 82 ASP A C 1
ATOM 658 O O . ASP A 1 82 ? -30.851 24.290 16.474 1.00 63.91 82 ASP A O 1
ATOM 662 N N . LEU A 1 83 ? -31.007 25.749 14.778 1.00 60.12 83 LEU A N 1
ATOM 663 C CA . LEU A 1 83 ? -29.877 26.586 15.191 1.00 60.12 83 LEU A CA 1
ATOM 664 C C . LEU A 1 83 ? -30.230 27.534 16.350 1.00 60.12 83 LEU A C 1
ATOM 666 O O . LEU A 1 83 ? -29.374 28.321 16.750 1.00 60.12 83 LEU A O 1
ATOM 670 N N . GLY A 1 84 ? -31.448 27.466 16.905 1.00 70.44 84 GLY A N 1
ATOM 671 C CA . GLY A 1 84 ? -31.878 28.327 18.008 1.00 70.44 84 GLY A CA 1
ATOM 672 C C . GLY A 1 84 ? -31.603 29.816 17.745 1.00 70.44 84 GLY A C 1
ATOM 673 O O . GLY A 1 84 ? -31.721 30.293 16.618 1.00 70.44 84 GLY A O 1
ATOM 674 N N . GLU A 1 85 ? -31.203 30.549 18.788 1.00 72.44 85 GLU A N 1
ATOM 675 C CA . GLU A 1 85 ? -30.840 31.977 18.740 1.00 72.44 85 GLU A CA 1
ATOM 676 C C . GLU A 1 85 ? -29.340 32.215 18.470 1.00 72.44 85 GLU A C 1
ATOM 678 O O . GLU A 1 85 ? -28.755 33.162 18.989 1.00 72.44 85 GLU A O 1
ATOM 683 N N . VAL A 1 86 ? -28.671 31.358 17.692 1.00 75.50 86 VAL A N 1
ATOM 684 C CA . VAL A 1 86 ? -27.259 31.596 17.354 1.00 75.50 86 VAL A CA 1
ATOM 685 C C . VAL A 1 86 ? -27.152 32.797 16.417 1.00 75.50 86 VAL A C 1
ATOM 687 O O . VAL A 1 86 ? -27.678 32.792 15.300 1.00 75.50 86 VAL A O 1
ATOM 690 N N . THR A 1 87 ? -26.435 33.830 16.855 1.00 79.38 87 THR A N 1
ATOM 691 C CA . THR A 1 87 ? -26.171 35.016 16.043 1.00 79.38 87 THR A CA 1
ATOM 692 C C . THR A 1 87 ? -24.847 34.890 15.290 1.00 79.38 87 THR A C 1
ATOM 694 O O . THR A 1 87 ? -23.942 34.146 15.663 1.00 79.38 87 THR A O 1
ATOM 697 N N . ILE A 1 88 ? -24.703 35.647 14.200 1.00 78.31 88 ILE A N 1
ATOM 698 C CA . ILE A 1 88 ? -23.469 35.678 13.392 1.00 78.31 88 ILE A CA 1
ATOM 699 C C . ILE A 1 88 ? -22.253 36.083 14.243 1.00 78.31 88 ILE A C 1
ATOM 701 O O . ILE A 1 88 ? -21.139 35.621 13.996 1.00 78.31 88 ILE A O 1
ATOM 705 N N . SER A 1 89 ? -22.471 36.915 15.261 1.00 81.75 89 SER A N 1
ATOM 706 C CA . SER A 1 89 ? -21.444 37.357 16.204 1.00 81.75 89 SER A CA 1
ATOM 707 C C . SER A 1 89 ? -20.867 36.197 17.016 1.00 81.75 89 SER A C 1
ATOM 709 O O . SER A 1 89 ? -19.653 36.131 17.205 1.00 81.75 89 SER A O 1
ATOM 711 N N . ASP A 1 90 ? -21.706 35.245 17.428 1.00 83.12 90 ASP A N 1
ATOM 712 C CA . ASP A 1 90 ? -21.272 34.064 18.182 1.00 83.12 90 ASP A CA 1
ATOM 713 C C . ASP A 1 90 ? -20.350 33.192 17.324 1.00 83.12 90 ASP A C 1
ATOM 715 O O . ASP A 1 90 ? -19.283 32.764 17.765 1.00 83.12 90 ASP A O 1
ATOM 719 N N . LEU A 1 91 ? -20.705 33.013 16.047 1.00 81.06 91 LEU A N 1
ATOM 720 C CA . LEU A 1 91 ? -19.883 32.265 15.099 1.00 81.06 91 LEU A CA 1
ATOM 721 C C . LEU A 1 91 ? -18.532 32.950 14.852 1.00 81.06 91 LEU A C 1
ATOM 723 O O . LEU A 1 91 ? -17.501 32.284 14.788 1.00 81.06 91 LEU A O 1
ATOM 727 N N . LEU A 1 92 ? -18.529 34.279 14.731 1.00 86.25 92 LEU A N 1
ATOM 728 C CA . LEU A 1 92 ? -17.315 35.066 14.518 1.00 86.25 92 LEU A CA 1
ATOM 729 C C . LEU A 1 92 ? -16.362 34.964 15.717 1.00 86.25 92 LEU A C 1
ATOM 731 O O . LEU A 1 92 ? -15.153 34.848 15.527 1.00 86.25 92 LEU A O 1
ATOM 735 N N . THR A 1 93 ? -16.915 34.922 16.929 1.00 86.25 93 THR A N 1
ATOM 736 C CA . THR A 1 93 ? -16.149 34.786 18.174 1.00 86.25 93 THR A CA 1
ATOM 737 C C . THR A 1 93 ? -15.487 33.408 18.255 1.00 86.25 93 THR A C 1
ATOM 739 O O . THR A 1 93 ? -14.279 33.314 18.457 1.00 86.25 93 THR A O 1
ATOM 742 N N . VAL A 1 94 ? -16.237 32.338 17.965 1.00 84.69 94 VAL A N 1
ATOM 743 C CA . VAL A 1 94 ? -15.705 30.961 17.930 1.00 84.69 94 VAL A CA 1
ATOM 744 C C . VAL A 1 94 ? -14.624 30.792 16.858 1.00 84.69 94 VAL A C 1
ATOM 746 O O . VAL A 1 94 ? -13.631 30.099 17.074 1.00 84.69 94 VAL A O 1
ATOM 749 N N . VAL A 1 95 ? -14.785 31.426 15.692 1.00 83.38 95 VAL A N 1
ATOM 750 C CA . VAL A 1 95 ? -13.772 31.385 14.627 1.00 83.38 95 VAL A CA 1
ATOM 751 C C . VAL A 1 95 ? -12.494 32.109 15.049 1.00 83.38 95 VAL A C 1
ATOM 753 O O . VAL A 1 95 ? -11.409 31.608 14.770 1.00 83.38 95 VAL A O 1
ATOM 756 N N . GLN A 1 96 ? -12.597 33.251 15.730 1.00 83.50 96 GLN A N 1
ATOM 757 C CA . GLN A 1 96 ? -11.426 33.970 16.240 1.00 83.50 96 GLN A CA 1
ATOM 758 C C . GLN A 1 96 ? -10.687 33.156 17.303 1.00 83.50 96 GLN A C 1
ATOM 760 O O . GLN A 1 96 ? -9.485 32.951 17.169 1.00 83.50 96 GLN A O 1
ATOM 765 N N . GLU A 1 97 ? -11.403 32.580 18.269 1.00 83.44 97 GLU A N 1
ATOM 766 C CA . GLU A 1 97 ? -10.806 31.689 19.271 1.00 83.44 97 GLU A CA 1
ATOM 767 C C . GLU A 1 97 ? -10.116 30.476 18.631 1.00 83.44 97 GLU A C 1
ATOM 769 O O . GLU A 1 97 ? -9.016 30.093 19.030 1.00 83.44 97 GLU A O 1
ATOM 774 N N . ALA A 1 98 ? -10.728 29.881 17.602 1.00 78.62 98 ALA A N 1
ATOM 775 C CA . ALA A 1 98 ? -10.149 28.748 16.890 1.00 78.62 98 ALA A CA 1
ATOM 776 C C . ALA A 1 98 ? -8.892 29.122 16.087 1.00 78.62 98 ALA A C 1
ATOM 778 O O . ALA A 1 98 ? -7.980 28.304 15.976 1.00 78.62 98 ALA A O 1
ATOM 779 N N . LEU A 1 99 ? -8.839 30.331 15.520 1.00 75.06 99 LEU A N 1
ATOM 780 C CA . LEU A 1 99 ? -7.670 30.829 14.791 1.00 75.06 99 LEU A CA 1
ATOM 781 C C . LEU A 1 99 ? -6.530 31.209 15.743 1.00 75.06 99 LEU A C 1
ATOM 783 O O . LEU A 1 99 ? -5.379 30.885 15.457 1.00 75.06 99 LEU A O 1
ATOM 787 N N . ASP A 1 100 ? -6.847 31.813 16.887 1.00 76.88 100 ASP A N 1
ATOM 788 C CA . ASP A 1 100 ? -5.865 32.200 17.904 1.00 76.88 100 ASP A CA 1
ATOM 789 C C . ASP A 1 100 ? -5.291 30.985 18.655 1.00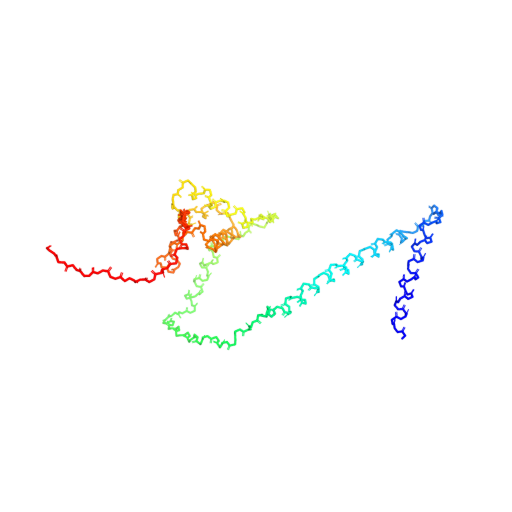 76.88 100 ASP A C 1
ATOM 791 O O . ASP A 1 100 ? -4.153 31.011 19.126 1.00 76.88 100 ASP A O 1
ATOM 795 N N . ALA A 1 101 ? -6.043 29.882 18.722 1.00 71.38 101 ALA A N 1
ATOM 796 C CA . ALA A 1 101 ? -5.594 28.625 19.318 1.00 71.38 101 ALA A CA 1
ATOM 797 C C . ALA A 1 101 ? -4.575 27.848 18.458 1.00 71.38 101 ALA A C 1
ATOM 799 O O . ALA A 1 101 ? -3.978 26.885 18.949 1.00 71.38 101 ALA A O 1
ATOM 800 N N . VAL A 1 102 ? -4.359 28.228 17.192 1.00 56.53 102 VAL A N 1
ATOM 801 C CA . VAL A 1 102 ? -3.410 27.548 16.297 1.00 56.53 102 VAL A CA 1
ATOM 802 C C . VAL A 1 102 ? -2.131 28.383 16.170 1.00 56.53 102 VAL A C 1
ATOM 804 O O . VAL A 1 102 ? -2.127 29.388 15.458 1.00 56.53 102 VAL A O 1
ATOM 807 N N . PRO A 1 103 ? -1.005 27.984 16.795 1.00 62.25 103 PRO A N 1
ATOM 808 C CA . PRO A 1 103 ? 0.261 28.664 16.563 1.00 62.25 103 PRO A CA 1
ATOM 809 C C . PRO A 1 103 ? 0.655 28.536 15.087 1.00 62.25 103 PRO A C 1
ATOM 811 O O . PRO A 1 103 ? 0.625 27.442 14.515 1.00 62.25 103 PRO A O 1
ATOM 814 N N . ALA A 1 104 ? 1.031 29.659 14.469 1.00 59.50 104 ALA A N 1
ATOM 815 C CA . ALA A 1 104 ? 1.558 29.668 13.110 1.00 59.50 104 ALA A CA 1
ATOM 816 C C . ALA A 1 104 ? 2.762 28.709 13.027 1.00 59.50 104 ALA A C 1
ATOM 818 O O . ALA A 1 104 ? 3.673 28.811 13.856 1.00 59.50 104 ALA A O 1
ATOM 819 N N . PRO A 1 105 ? 2.792 27.767 12.065 1.00 56.88 105 PRO A N 1
ATOM 820 C CA . PRO A 1 105 ? 3.926 26.869 11.932 1.00 56.88 105 PRO A CA 1
ATOM 821 C C . PRO A 1 105 ? 5.185 27.693 11.618 1.00 56.88 105 PRO A C 1
ATOM 823 O O . PRO A 1 105 ? 5.116 28.609 10.790 1.00 56.88 105 PRO A O 1
ATOM 826 N N . PRO A 1 106 ? 6.334 27.404 12.254 1.00 54.94 106 PRO A N 1
ATOM 827 C CA . PRO A 1 106 ? 7.569 28.106 11.949 1.00 54.94 106 PRO A CA 1
ATOM 828 C C . PRO A 1 106 ? 7.923 27.914 10.471 1.00 54.94 106 PRO A C 1
ATOM 830 O O . PRO A 1 106 ? 7.989 26.797 9.953 1.00 54.94 106 PRO A O 1
ATOM 833 N N . VAL A 1 107 ? 8.132 29.034 9.780 1.00 53.22 107 VAL A N 1
ATOM 834 C CA . VAL A 1 107 ? 8.610 29.060 8.398 1.00 53.22 107 VAL A CA 1
ATOM 835 C C . VAL A 1 107 ? 10.093 28.723 8.429 1.00 53.22 107 VAL A C 1
ATOM 837 O O . VAL A 1 107 ? 10.928 29.597 8.644 1.00 53.22 107 VAL A O 1
ATOM 840 N N . GLY A 1 108 ? 10.422 27.450 8.242 1.00 49.44 108 GLY A N 1
ATOM 841 C CA . GLY A 1 108 ? 11.810 27.041 8.076 1.00 49.44 108 GLY A CA 1
ATOM 842 C C . GLY A 1 108 ? 12.141 25.724 8.738 1.00 49.44 108 GLY A C 1
ATOM 843 O O . GLY A 1 108 ? 12.946 25.697 9.651 1.00 49.44 108 GLY A O 1
ATOM 844 N N . GLU A 1 109 ? 11.587 24.632 8.232 1.00 45.34 109 GLU A N 1
ATOM 845 C CA . GLU A 1 109 ? 12.312 23.367 8.206 1.00 45.34 109 GLU A CA 1
ATOM 846 C C . GLU A 1 109 ? 11.714 22.521 7.088 1.00 45.34 109 GLU A C 1
ATOM 848 O O . GLU A 1 109 ? 10.506 22.294 7.015 1.00 45.34 109 GLU A O 1
ATOM 853 N N . VAL A 1 110 ? 12.566 22.128 6.144 1.00 50.06 110 VAL A N 1
ATOM 854 C CA . VAL A 1 110 ? 12.218 21.155 5.114 1.00 50.06 110 VAL A CA 1
ATOM 855 C C . VAL A 1 110 ? 11.907 19.864 5.860 1.00 50.06 110 VAL A C 1
ATOM 857 O O . VAL A 1 110 ? 12.819 19.157 6.279 1.00 50.06 110 VAL A O 1
ATOM 860 N N . VAL A 1 111 ? 10.618 19.602 6.080 1.00 50.00 111 VAL A N 1
ATOM 861 C CA . VAL A 1 111 ? 10.138 18.382 6.726 1.00 50.00 111 VAL A CA 1
ATOM 862 C C . VAL A 1 111 ? 10.534 17.226 5.820 1.00 50.00 111 VAL A C 1
ATOM 864 O O . VAL A 1 111 ? 9.883 16.944 4.812 1.00 50.00 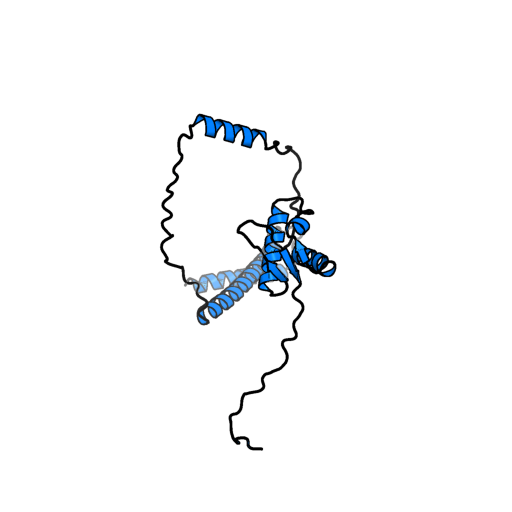111 VAL A O 1
ATOM 867 N N . THR A 1 112 ? 11.641 16.570 6.152 1.00 52.19 112 THR A N 1
ATOM 868 C CA . THR A 1 112 ? 11.951 15.242 5.641 1.00 52.19 112 THR A CA 1
ATOM 869 C C . THR A 1 112 ? 10.717 14.379 5.887 1.00 52.19 112 THR A C 1
ATOM 871 O O . THR A 1 112 ? 10.239 14.319 7.022 1.00 52.19 112 THR A O 1
ATOM 874 N N . PRO A 1 113 ? 10.133 13.741 4.859 1.00 52.91 113 PRO A N 1
ATOM 875 C CA . PRO A 1 113 ? 8.970 12.905 5.078 1.00 52.91 113 PRO A CA 1
ATOM 876 C C . PRO A 1 113 ? 9.408 11.729 5.948 1.00 52.91 113 PRO A C 1
ATOM 878 O O . PRO A 1 113 ? 10.090 10.814 5.484 1.00 52.91 113 PRO A O 1
ATOM 881 N N . VAL A 1 114 ? 9.039 11.765 7.229 1.00 55.44 114 VAL A N 1
ATOM 882 C CA . VAL A 1 114 ? 9.151 10.610 8.113 1.00 55.44 114 VAL A CA 1
ATOM 883 C C . VAL A 1 114 ? 8.203 9.567 7.538 1.00 55.44 114 VAL A C 1
ATOM 885 O O . VAL A 1 114 ? 6.981 9.665 7.648 1.00 55.44 114 VAL A O 1
ATOM 888 N N . THR A 1 115 ? 8.775 8.599 6.831 1.00 64.31 115 THR A N 1
ATOM 889 C CA . THR A 1 115 ? 8.036 7.509 6.201 1.00 64.31 115 THR A CA 1
ATOM 890 C C . THR A 1 115 ? 7.670 6.492 7.273 1.00 64.31 115 THR A C 1
ATOM 892 O O . THR A 1 115 ? 8.319 5.467 7.445 1.00 64.31 115 THR A O 1
ATOM 895 N N . VAL A 1 116 ? 6.621 6.791 8.040 1.00 74.12 116 VAL A N 1
ATOM 896 C CA . VAL A 1 116 ? 6.029 5.808 8.949 1.00 74.12 116 VAL A CA 1
ATOM 897 C C . VAL A 1 116 ? 5.281 4.779 8.109 1.00 74.12 116 VAL A C 1
ATOM 899 O O . VAL A 1 116 ? 4.328 5.114 7.405 1.00 74.12 116 VAL A O 1
ATOM 902 N N . THR A 1 117 ? 5.705 3.519 8.173 1.00 84.38 117 THR A N 1
ATOM 903 C CA . THR A 1 117 ? 5.054 2.426 7.437 1.00 84.38 117 THR A CA 1
ATOM 904 C C . THR A 1 117 ? 4.066 1.663 8.316 1.00 84.38 117 THR A C 1
ATOM 906 O O . THR A 1 117 ? 4.241 1.540 9.530 1.00 84.38 117 THR A O 1
ATOM 909 N N . ILE A 1 118 ? 3.042 1.080 7.688 1.00 85.81 118 ILE A N 1
ATOM 910 C CA . ILE A 1 118 ? 2.062 0.221 8.372 1.00 85.81 118 ILE A CA 1
ATOM 911 C C . ILE A 1 118 ? 2.766 -0.976 9.028 1.00 85.81 118 ILE A C 1
ATOM 913 O O . ILE A 1 118 ? 2.472 -1.313 10.170 1.00 85.81 118 ILE A O 1
ATOM 917 N N . ALA A 1 119 ? 3.738 -1.586 8.340 1.00 85.88 119 ALA A N 1
ATOM 918 C CA . ALA A 1 119 ? 4.480 -2.741 8.845 1.00 85.88 119 ALA A CA 1
ATOM 919 C C . ALA A 1 119 ? 5.212 -2.439 10.165 1.00 85.88 119 ALA A C 1
ATOM 921 O O . ALA A 1 119 ? 5.158 -3.245 11.091 1.00 85.88 119 ALA A O 1
ATOM 922 N N . GLN A 1 120 ? 5.835 -1.262 10.280 1.00 87.12 120 GLN A N 1
ATOM 923 C CA . GLN A 1 120 ? 6.488 -0.829 11.520 1.00 87.12 120 GLN A CA 1
ATOM 924 C C . GLN A 1 120 ? 5.480 -0.660 12.664 1.00 87.12 120 GLN A C 1
ATOM 926 O O . GLN A 1 120 ? 5.728 -1.136 13.771 1.00 87.12 120 GLN A O 1
ATOM 931 N N . GLN A 1 121 ? 4.322 -0.042 12.404 1.00 89.44 121 GLN A N 1
ATOM 932 C CA . GLN A 1 121 ? 3.300 0.146 13.440 1.00 89.44 121 GLN A CA 1
ATOM 933 C C . GLN A 1 121 ? 2.642 -1.178 13.865 1.00 89.44 121 GLN A C 1
ATOM 935 O O . GLN A 1 121 ? 2.334 -1.354 15.042 1.00 89.44 121 GLN A O 1
ATOM 940 N N . ILE A 1 122 ? 2.500 -2.153 12.957 1.00 88.75 122 ILE A N 1
ATOM 941 C CA . ILE A 1 122 ? 2.040 -3.513 13.292 1.00 88.75 122 ILE A CA 1
ATOM 942 C C . ILE A 1 122 ? 2.983 -4.177 14.304 1.00 88.75 122 ILE A C 1
ATOM 944 O O . ILE A 1 122 ? 2.516 -4.756 15.287 1.00 88.75 122 ILE A O 1
ATOM 948 N N . VAL A 1 123 ? 4.300 -4.092 14.076 1.00 89.75 123 VAL A N 1
ATOM 949 C CA . VAL A 1 123 ? 5.307 -4.649 14.995 1.00 89.75 123 VAL A CA 1
ATOM 950 C C . VAL A 1 123 ? 5.2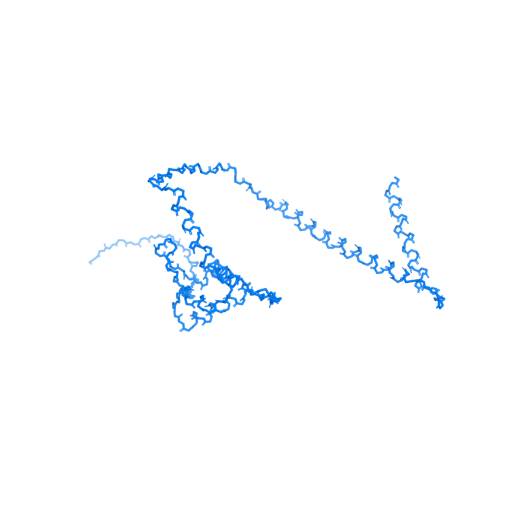20 -3.961 16.355 1.00 89.75 123 VAL A C 1
ATOM 952 O O . VAL A 1 123 ? 5.127 -4.639 17.374 1.00 89.75 123 VAL A O 1
ATOM 955 N N . ARG A 1 124 ? 5.128 -2.628 16.371 1.00 88.12 124 ARG A N 1
ATOM 956 C CA . ARG A 1 124 ? 5.026 -1.834 17.604 1.00 88.12 124 ARG A CA 1
ATOM 957 C C . ARG A 1 124 ? 3.811 -2.210 18.456 1.00 88.12 124 ARG A C 1
ATOM 959 O O . ARG A 1 124 ? 3.952 -2.436 19.657 1.00 88.12 124 ARG A O 1
ATOM 966 N N . ILE A 1 125 ? 2.626 -2.307 17.845 1.00 88.50 125 ILE A N 1
ATOM 967 C CA . ILE A 1 125 ? 1.400 -2.731 18.542 1.00 88.50 125 ILE A CA 1
ATOM 968 C C . ILE A 1 125 ? 1.574 -4.158 19.089 1.00 88.50 125 ILE A C 1
ATOM 970 O O . ILE A 1 125 ? 1.200 -4.437 20.229 1.00 88.50 125 ILE A O 1
ATOM 974 N N . GLY A 1 126 ? 2.188 -5.051 18.305 1.00 86.81 126 GLY A N 1
ATOM 975 C CA . GLY A 1 126 ? 2.501 -6.418 18.720 1.00 86.81 126 GLY A CA 1
ATOM 976 C C . GLY A 1 126 ? 3.423 -6.490 19.941 1.00 86.81 126 GLY A C 1
ATOM 977 O O . GLY A 1 126 ? 3.128 -7.233 20.877 1.00 86.81 126 GLY A O 1
ATOM 978 N N . ASP A 1 127 ? 4.488 -5.689 19.975 1.00 88.19 127 ASP A N 1
ATOM 979 C CA . ASP A 1 127 ? 5.448 -5.652 21.084 1.00 88.19 127 ASP A CA 1
ATOM 980 C C . ASP A 1 127 ? 4.817 -5.131 22.382 1.00 88.19 127 ASP A C 1
ATOM 982 O O . ASP A 1 127 ? 5.088 -5.650 23.471 1.00 88.19 127 ASP A O 1
ATOM 986 N N . GLN A 1 128 ? 3.929 -4.138 22.288 1.00 86.69 128 GLN A N 1
ATOM 987 C CA . GLN A 1 128 ? 3.185 -3.642 23.448 1.00 86.69 128 GLN A CA 1
ATOM 988 C C . GLN A 1 128 ? 2.207 -4.700 23.987 1.00 86.69 128 GLN A C 1
ATOM 990 O O . GLN A 1 128 ? 2.154 -4.925 25.200 1.00 86.69 128 GLN A O 1
ATOM 995 N N . LEU A 1 129 ? 1.510 -5.417 23.098 1.00 86.81 129 LEU A N 1
ATOM 996 C CA . LEU A 1 129 ? 0.618 -6.529 23.456 1.00 86.81 129 LEU A CA 1
ATOM 997 C C . LEU A 1 129 ? 1.361 -7.787 23.942 1.00 86.81 129 LEU A C 1
ATOM 999 O O . LEU A 1 129 ? 0.776 -8.650 24.601 1.00 86.81 129 LEU A O 1
ATOM 1003 N N . ALA A 1 130 ? 2.652 -7.923 23.632 1.00 84.50 130 ALA A N 1
ATOM 1004 C CA . ALA A 1 130 ? 3.489 -8.983 24.189 1.00 84.50 130 ALA A CA 1
ATOM 1005 C C . ALA A 1 130 ? 3.806 -8.731 25.671 1.00 84.50 130 ALA A C 1
ATOM 1007 O O . ALA A 1 130 ? 3.884 -9.677 26.453 1.00 84.50 130 ALA A O 1
ATOM 1008 N N . ARG A 1 131 ? 3.955 -7.459 26.065 1.00 83.38 131 ARG A N 1
ATOM 1009 C CA . ARG A 1 131 ? 4.259 -7.047 27.447 1.00 83.38 131 ARG A CA 1
ATOM 1010 C C . ARG A 1 131 ? 3.009 -6.910 28.315 1.00 83.38 131 ARG A C 1
ATOM 1012 O O . ARG A 1 131 ? 3.079 -7.126 29.522 1.00 83.38 131 ARG A O 1
ATOM 1019 N N . ARG A 1 132 ? 1.874 -6.534 27.722 1.00 82.38 132 ARG A N 1
ATOM 1020 C CA . ARG A 1 132 ? 0.594 -6.310 28.409 1.00 82.38 132 ARG A CA 1
ATOM 1021 C C . ARG A 1 132 ? -0.508 -7.077 27.684 1.00 82.38 132 ARG A C 1
ATOM 1023 O O . ARG A 1 132 ? -0.652 -6.938 26.479 1.00 82.38 132 ARG A O 1
ATOM 1030 N N . ARG A 1 133 ? -1.328 -7.853 28.407 1.00 81.19 133 ARG A N 1
ATOM 1031 C CA . ARG A 1 133 ? -2.457 -8.601 27.800 1.00 81.19 133 ARG A CA 1
ATOM 1032 C C . ARG A 1 133 ? -3.482 -7.695 27.105 1.00 81.19 133 ARG A C 1
ATOM 1034 O O . ARG A 1 133 ? -4.167 -8.145 26.189 1.00 81.19 133 ARG A O 1
ATOM 1041 N N . GLN A 1 134 ? -3.576 -6.448 27.557 1.00 88.00 134 GLN A N 1
ATOM 1042 C CA . GLN A 1 134 ? -4.505 -5.443 27.071 1.00 88.00 134 GLN A CA 1
ATOM 1043 C C . GLN A 1 134 ? -3.813 -4.076 27.081 1.00 88.00 134 GLN A C 1
ATOM 1045 O O . GLN A 1 134 ? -3.076 -3.764 28.020 1.00 88.00 134 GLN A O 1
ATOM 1050 N N . VAL A 1 135 ? -4.034 -3.277 26.038 1.00 91.69 135 VAL A N 1
ATOM 1051 C CA . VAL A 1 135 ? -3.463 -1.931 25.883 1.00 91.69 135 VAL A CA 1
ATOM 1052 C C . VAL A 1 135 ? -4.536 -0.987 25.352 1.00 91.69 135 VAL A C 1
ATOM 1054 O O . VAL A 1 135 ? -5.325 -1.350 24.480 1.00 91.69 135 VAL A O 1
ATOM 1057 N N . ARG A 1 136 ? -4.579 0.241 25.870 1.00 92.56 136 ARG A N 1
ATOM 1058 C CA . ARG A 1 136 ? -5.476 1.287 25.364 1.00 92.56 136 ARG A CA 1
ATOM 1059 C C . ARG A 1 136 ? -4.871 1.918 24.117 1.00 92.56 136 ARG A C 1
ATOM 1061 O O . ARG A 1 136 ? -3.694 2.261 24.110 1.00 92.56 136 ARG A O 1
ATOM 1068 N N . PHE A 1 137 ? -5.666 2.168 23.082 1.00 91.50 137 PHE A N 1
ATOM 1069 C CA . PHE A 1 137 ? -5.167 2.776 21.843 1.00 91.50 137 PHE A CA 1
ATOM 1070 C C . PHE A 1 137 ? -4.538 4.159 22.073 1.00 91.50 137 PHE A C 1
ATOM 1072 O O . PHE A 1 137 ? -3.545 4.499 21.440 1.00 91.50 137 PHE A O 1
ATOM 1079 N N . ARG A 1 138 ? -5.047 4.934 23.041 1.00 89.75 138 ARG A N 1
ATOM 1080 C CA . ARG A 1 138 ? -4.435 6.209 23.452 1.00 89.75 138 ARG A CA 1
ATOM 1081 C C . ARG A 1 138 ? -3.008 6.049 23.981 1.00 89.75 138 ARG A C 1
ATOM 1083 O O . ARG A 1 138 ? -2.187 6.926 23.749 1.00 89.75 138 ARG A O 1
ATOM 1090 N N . GLU A 1 139 ? -2.699 4.936 24.645 1.00 87.69 139 GLU A N 1
ATOM 1091 C CA . GLU A 1 139 ? -1.336 4.642 25.103 1.00 87.69 139 GLU A CA 1
ATOM 1092 C C . GLU A 1 139 ? -0.421 4.315 23.919 1.00 87.69 139 GLU A C 1
ATOM 1094 O O . GLU A 1 139 ? 0.711 4.787 23.879 1.00 87.69 139 GLU A O 1
ATOM 1099 N N . VAL A 1 140 ? -0.930 3.603 22.907 1.00 88.31 140 VAL A N 1
ATOM 1100 C CA . VAL A 1 140 ? -0.195 3.329 21.656 1.00 88.31 140 VAL A CA 1
ATOM 1101 C C . VAL A 1 140 ? 0.136 4.635 20.921 1.00 88.31 140 VAL A C 1
ATOM 1103 O O . VAL A 1 140 ? 1.218 4.780 20.358 1.00 88.31 140 VAL A O 1
ATOM 1106 N N . LEU A 1 141 ? -0.789 5.599 20.944 1.00 88.12 141 LEU A N 1
ATOM 1107 C CA . LEU A 1 141 ? -0.636 6.904 20.297 1.00 88.12 141 LEU A CA 1
ATOM 1108 C C . LEU A 1 141 ? 0.193 7.911 21.101 1.00 88.12 141 LEU A C 1
ATOM 1110 O O . LEU A 1 141 ? 0.555 8.944 20.549 1.00 88.12 141 LEU A O 1
ATOM 1114 N N . SER A 1 142 ? 0.491 7.646 22.375 1.00 83.38 142 SER A N 1
ATOM 1115 C CA . SER A 1 142 ? 1.209 8.603 23.234 1.00 83.38 142 SER A CA 1
ATOM 1116 C C . SER A 1 142 ? 2.616 8.930 22.725 1.00 83.38 142 SER A C 1
ATOM 1118 O O . SER A 1 142 ? 3.137 10.013 22.968 1.00 83.38 142 SER A O 1
ATOM 1120 N N . GLU A 1 143 ? 3.202 8.010 21.962 1.00 74.31 143 GLU A N 1
ATOM 1121 C CA . GLU A 1 143 ? 4.514 8.148 21.342 1.00 74.31 143 GLU A CA 1
ATOM 1122 C C . GLU A 1 143 ? 4.445 8.678 19.892 1.00 74.31 143 GLU A C 1
ATOM 1124 O O . GLU A 1 143 ? 5.481 8.775 19.234 1.00 74.31 143 GLU A O 1
ATOM 1129 N N . ALA A 1 144 ? 3.249 8.974 19.365 1.00 81.12 144 ALA A N 1
ATOM 1130 C CA . ALA A 1 144 ? 3.081 9.486 18.010 1.00 81.12 144 ALA A CA 1
ATOM 1131 C C . ALA A 1 144 ? 3.334 10.999 17.963 1.00 81.12 144 ALA A C 1
ATOM 1133 O O . ALA A 1 144 ? 2.719 11.770 18.696 1.00 81.12 144 ALA A O 1
ATOM 1134 N N . THR A 1 145 ? 4.213 11.431 17.060 1.00 79.50 145 THR A N 1
ATOM 1135 C CA . THR A 1 145 ? 4.648 12.841 16.962 1.00 79.50 145 THR A CA 1
ATOM 1136 C C . THR A 1 145 ? 3.939 13.619 15.858 1.00 79.50 145 THR A C 1
ATOM 1138 O O . THR A 1 145 ? 3.898 14.848 15.885 1.00 79.50 145 THR A O 1
ATOM 1141 N N . THR A 1 146 ? 3.351 12.923 14.881 1.00 85.38 146 THR A N 1
ATOM 1142 C CA . THR A 1 146 ? 2.733 13.547 13.703 1.00 85.38 146 THR A CA 1
ATOM 1143 C C . THR A 1 146 ? 1.342 12.990 13.413 1.00 85.38 146 THR A C 1
ATOM 1145 O O . THR A 1 146 ? 1.029 11.835 13.707 1.00 85.38 146 THR A O 1
ATOM 1148 N N . ARG A 1 147 ? 0.498 13.790 12.742 1.00 84.62 147 ARG A N 1
ATOM 1149 C CA . ARG A 1 147 ? -0.830 13.348 12.275 1.00 84.62 147 ARG A CA 1
ATOM 1150 C C . ARG A 1 147 ? -0.745 12.135 11.342 1.00 84.62 147 ARG A C 1
ATOM 1152 O O . ARG A 1 147 ? -1.618 11.274 11.387 1.00 84.62 147 ARG A O 1
ATOM 1159 N N . ILE A 1 148 ? 0.297 12.065 10.512 1.00 86.06 148 ILE A N 1
ATOM 1160 C CA . ILE A 1 148 ? 0.532 10.935 9.604 1.00 86.06 148 ILE A CA 1
ATOM 1161 C C . ILE A 1 148 ? 0.768 9.658 10.413 1.00 86.06 148 ILE A C 1
ATOM 1163 O O . ILE A 1 148 ? 0.154 8.637 10.119 1.00 86.06 148 ILE A O 1
ATOM 1167 N N . GLU A 1 149 ? 1.582 9.723 11.467 1.00 86.19 149 GLU A N 1
ATOM 1168 C CA . GLU A 1 149 ? 1.839 8.579 12.341 1.00 86.19 149 GLU A CA 1
ATOM 1169 C C . GLU A 1 149 ? 0.552 8.063 12.995 1.00 86.19 149 GLU A C 1
ATOM 1171 O O . GLU A 1 149 ? 0.293 6.866 12.953 1.00 86.19 149 GLU A O 1
ATOM 1176 N N . ILE A 1 150 ? -0.313 8.956 13.491 1.00 88.81 150 ILE A N 1
ATOM 1177 C CA . ILE A 1 150 ? -1.615 8.579 14.070 1.00 88.81 150 ILE A CA 1
ATOM 1178 C C . ILE A 1 150 ? -2.474 7.810 13.053 1.00 88.81 150 ILE A C 1
ATOM 1180 O O . ILE A 1 150 ? -3.039 6.762 13.378 1.00 88.81 150 ILE A O 1
ATOM 1184 N N . VAL A 1 151 ? -2.560 8.306 11.814 1.00 90.38 151 VAL A N 1
ATOM 1185 C CA . VAL A 1 151 ? -3.340 7.663 10.742 1.00 90.38 151 VAL A CA 1
ATOM 1186 C C . VAL A 1 151 ? -2.762 6.292 10.386 1.00 90.38 151 VAL A C 1
ATOM 1188 O O . VAL A 1 151 ? -3.512 5.323 10.266 1.00 90.38 151 VAL A O 1
ATOM 1191 N N . VAL A 1 152 ? -1.439 6.178 10.260 1.00 91.00 152 VAL A N 1
ATOM 1192 C CA . VAL A 1 152 ? -0.771 4.910 9.925 1.00 91.00 152 VAL A CA 1
ATOM 1193 C C . VAL A 1 152 ? -0.912 3.888 11.057 1.00 91.00 152 VAL A C 1
ATOM 1195 O O . VAL A 1 152 ? -1.136 2.709 10.785 1.00 91.00 152 VAL A O 1
ATOM 1198 N N . THR A 1 153 ? -0.861 4.315 12.319 1.00 91.38 153 THR A N 1
ATOM 1199 C CA . THR A 1 153 ? -1.083 3.441 13.481 1.00 91.38 153 THR A CA 1
ATOM 1200 C C . THR A 1 153 ? -2.524 2.938 13.543 1.00 91.38 153 THR A C 1
ATOM 1202 O O . THR A 1 153 ? -2.751 1.760 13.822 1.00 91.38 153 THR A O 1
ATOM 1205 N N . LEU A 1 154 ? -3.507 3.782 13.209 1.00 93.00 154 LEU A N 1
ATOM 1206 C CA . LEU A 1 154 ? -4.897 3.341 13.078 1.00 93.00 154 LEU A CA 1
ATOM 1207 C C . LEU A 1 154 ? -5.050 2.309 11.951 1.00 93.00 154 LEU A C 1
ATOM 1209 O O . LEU A 1 154 ? -5.700 1.282 12.138 1.00 93.00 154 LEU A O 1
ATOM 1213 N N . MET A 1 155 ? -4.416 2.542 10.800 1.00 93.81 155 MET A N 1
ATOM 1214 C CA . MET A 1 155 ? -4.408 1.573 9.701 1.00 93.81 155 MET A CA 1
ATOM 1215 C C . MET A 1 155 ? -3.761 0.242 10.097 1.00 93.81 155 MET A C 1
ATOM 1217 O O . MET A 1 155 ? -4.278 -0.816 9.747 1.00 93.81 155 MET A O 1
ATOM 1221 N N . ALA A 1 156 ? -2.660 0.280 10.847 1.00 93.12 156 ALA A N 1
ATOM 1222 C CA . ALA A 1 156 ? -2.001 -0.914 11.363 1.00 93.12 156 ALA A CA 1
ATOM 1223 C C . ALA A 1 156 ? -2.896 -1.702 12.328 1.00 93.12 156 ALA A C 1
ATOM 1225 O O . ALA A 1 156 ? -2.949 -2.929 12.246 1.00 93.12 156 ALA A O 1
ATOM 1226 N N . LEU A 1 157 ? -3.644 -1.012 13.196 1.00 93.25 157 LEU A N 1
ATOM 1227 C CA . LEU A 1 157 ? -4.630 -1.650 14.066 1.00 93.25 157 LEU A CA 1
ATOM 1228 C C . LEU A 1 157 ? -5.737 -2.339 13.252 1.00 93.25 157 LEU A C 1
ATOM 1230 O O . LEU A 1 157 ? -6.065 -3.490 13.524 1.00 93.25 157 LEU A O 1
ATOM 1234 N N . LEU A 1 158 ? -6.282 -1.670 12.231 1.00 93.19 158 LEU A N 1
ATOM 1235 C CA . LEU A 1 158 ? -7.314 -2.249 11.363 1.00 93.19 158 LEU A CA 1
ATOM 1236 C C . LEU A 1 158 ? -6.804 -3.467 10.580 1.00 93.19 158 LEU A C 1
ATOM 1238 O O . LEU A 1 158 ? -7.535 -4.444 10.425 1.00 93.19 158 LEU A O 1
ATOM 1242 N N . GLU A 1 159 ? -5.550 -3.445 10.128 1.00 92.31 159 GLU A N 1
ATOM 1243 C CA . GLU A 1 159 ? -4.929 -4.598 9.471 1.00 92.31 159 GLU A CA 1
ATOM 1244 C C . GLU A 1 159 ? -4.743 -5.773 10.448 1.00 92.31 159 GLU A C 1
ATOM 1246 O O . GLU A 1 159 ? -5.027 -6.914 10.092 1.00 92.31 159 GLU A O 1
ATOM 1251 N N . LEU A 1 160 ? -4.354 -5.515 11.702 1.00 90.88 160 LEU A N 1
ATOM 1252 C CA . LEU A 1 160 ? -4.264 -6.550 12.740 1.00 90.88 160 LEU A CA 1
ATOM 1253 C C . LEU A 1 160 ? -5.626 -7.184 13.069 1.00 90.88 160 LEU A C 1
ATOM 1255 O O . LEU A 1 160 ? -5.690 -8.398 13.276 1.00 90.88 160 LEU A O 1
ATOM 1259 N N . ILE A 1 161 ? -6.701 -6.388 13.093 1.00 90.69 161 ILE A N 1
ATOM 1260 C CA . ILE A 1 161 ? -8.078 -6.883 13.269 1.00 90.69 161 ILE A CA 1
ATOM 1261 C C . ILE A 1 161 ? -8.477 -7.754 12.075 1.00 90.69 161 ILE A C 1
ATOM 1263 O O . ILE A 1 161 ? -8.998 -8.851 12.249 1.00 90.69 161 ILE A O 1
ATOM 1267 N N . LYS A 1 162 ? -8.195 -7.294 10.850 1.00 90.25 162 LYS A N 1
ATOM 1268 C CA . LYS A 1 162 ? -8.484 -8.038 9.616 1.00 90.25 162 LYS A CA 1
ATOM 1269 C C . LYS A 1 162 ? -7.754 -9.387 9.556 1.00 90.25 162 LYS A C 1
ATOM 1271 O O . LYS A 1 162 ? -8.274 -10.327 8.964 1.00 90.25 162 LYS A O 1
ATOM 1276 N N . GLN A 1 163 ? -6.568 -9.481 10.156 1.00 89.12 163 GLN A N 1
ATOM 1277 C CA . GLN A 1 163 ? -5.777 -10.713 10.260 1.00 89.12 163 GLN A CA 1
ATOM 1278 C C . GLN A 1 163 ? -6.174 -11.610 11.449 1.00 89.12 163 GLN A C 1
ATOM 1280 O O . GLN A 1 163 ? -5.508 -12.617 11.672 1.00 89.12 163 GLN A O 1
ATOM 1285 N N . ASP A 1 164 ? -7.207 -11.251 12.224 1.00 87.00 164 ASP A N 1
ATOM 1286 C CA . ASP A 1 164 ? -7.658 -11.974 13.429 1.00 87.00 164 ASP A CA 1
ATOM 1287 C C . ASP A 1 164 ? -6.544 -12.165 14.485 1.00 87.00 164 ASP A C 1
ATOM 1289 O O . ASP A 1 164 ? -6.499 -13.139 15.234 1.00 87.00 164 ASP A O 1
ATOM 1293 N N . ARG A 1 165 ? -5.583 -11.229 14.531 1.00 86.50 165 ARG A N 1
ATOM 1294 C CA . ARG A 1 165 ? -4.439 -11.273 15.463 1.00 86.50 165 ARG A CA 1
ATOM 1295 C C . ARG A 1 165 ? -4.720 -10.555 16.780 1.00 86.50 165 ARG A C 1
ATOM 1297 O O . ARG A 1 165 ? -4.045 -10.810 17.780 1.00 86.50 165 ARG A O 1
ATOM 1304 N N . VAL A 1 166 ? -5.670 -9.623 16.773 1.00 90.88 166 VAL A N 1
ATOM 1305 C CA . VAL A 1 166 ? -6.051 -8.804 17.928 1.00 90.88 166 VAL A CA 1
ATOM 1306 C C . VAL A 1 166 ? -7.564 -8.658 17.983 1.00 90.88 166 VAL A C 1
ATOM 1308 O O . VAL A 1 166 ? -8.224 -8.521 16.953 1.00 90.88 166 VAL A O 1
ATOM 1311 N N . ARG A 1 167 ? -8.099 -8.608 19.200 1.00 91.06 167 ARG A N 1
ATOM 1312 C CA . ARG A 1 167 ? -9.496 -8.269 19.462 1.00 91.06 167 ARG A CA 1
ATOM 1313 C C . ARG A 1 167 ? -9.567 -6.834 19.964 1.00 91.06 167 ARG A C 1
ATOM 1315 O O . ARG A 1 167 ? -8.717 -6.400 20.735 1.00 91.06 167 ARG A O 1
ATOM 1322 N N . VAL A 1 168 ? -10.575 -6.088 19.527 1.00 92.44 168 VAL A N 1
ATOM 1323 C CA . VAL A 1 168 ? -10.769 -4.692 19.933 1.00 92.44 168 VAL A CA 1
ATOM 1324 C C . VAL A 1 168 ? -12.151 -4.516 20.545 1.00 92.44 168 VAL A C 1
ATOM 1326 O O . VAL A 1 168 ? -13.137 -5.027 20.016 1.00 92.44 168 VAL A O 1
ATOM 1329 N N . ARG A 1 169 ? -12.218 -3.790 21.663 1.00 91.94 169 ARG A N 1
ATOM 1330 C CA . ARG A 1 169 ? -13.460 -3.379 22.326 1.00 91.94 169 ARG A CA 1
ATOM 1331 C C . ARG A 1 169 ? -13.570 -1.858 22.328 1.00 91.94 169 A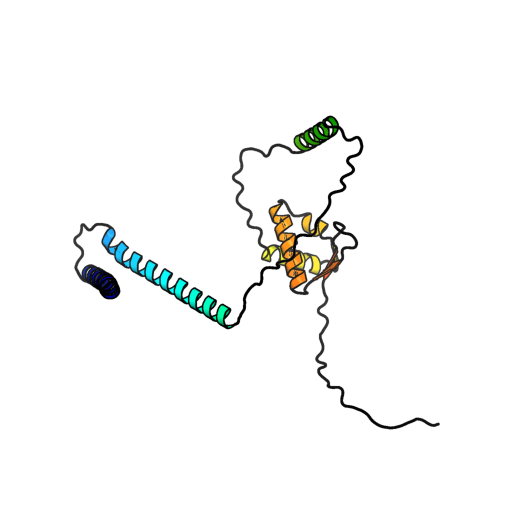RG A C 1
ATOM 1333 O O . ARG A 1 169 ? -12.613 -1.165 22.668 1.00 91.94 169 ARG A O 1
ATOM 1340 N N . GLN A 1 170 ? -14.752 -1.360 21.980 1.00 94.12 170 GLN A N 1
ATOM 1341 C CA . GLN A 1 170 ? -15.132 0.046 22.082 1.00 94.12 170 GLN A CA 1
ATOM 1342 C C . GLN A 1 170 ? -16.613 0.106 22.476 1.00 94.12 170 GLN A C 1
ATOM 1344 O O . GLN A 1 170 ? -17.456 -0.448 21.777 1.00 94.12 170 GLN A O 1
ATOM 1349 N N . GLU A 1 171 ? -16.925 0.725 23.615 1.00 88.62 171 GLU A N 1
ATOM 1350 C CA . GLU A 1 171 ? -18.288 0.707 24.178 1.00 88.62 171 GLU A CA 1
ATOM 1351 C C . GLU A 1 171 ? -19.213 1.755 23.553 1.00 88.62 171 GLU A C 1
ATOM 1353 O O . GLU A 1 171 ? -20.420 1.549 23.461 1.00 88.62 171 GLU A O 1
ATOM 1358 N N . GLN A 1 172 ? -18.652 2.881 23.115 1.00 89.19 172 GLN A N 1
ATOM 1359 C CA . GLN A 1 172 ? -19.387 4.005 22.539 1.00 89.19 172 GLN A CA 1
ATOM 1360 C C . GLN A 1 172 ? -18.636 4.536 21.319 1.00 89.19 172 GLN A C 1
ATOM 1362 O O . GLN A 1 172 ? -17.404 4.492 21.273 1.00 89.19 172 GLN A O 1
ATOM 1367 N N . LEU A 1 173 ? -19.367 5.065 20.335 1.00 85.38 173 LEU A N 1
ATOM 1368 C CA . LEU A 1 173 ? -18.770 5.726 19.172 1.00 85.38 173 LEU A CA 1
ATOM 1369 C C . LEU A 1 173 ? -17.829 6.843 19.636 1.00 85.38 173 LEU A C 1
ATOM 1371 O O . LEU A 1 173 ? -18.195 7.649 20.485 1.00 85.38 173 LEU A O 1
ATOM 1375 N N . PHE A 1 174 ? -16.611 6.869 19.087 1.00 84.06 174 PHE A N 1
ATOM 1376 C CA . PHE A 1 174 ? -15.536 7.796 19.481 1.00 84.06 174 PHE A CA 1
ATOM 1377 C C . PHE A 1 174 ? -15.063 7.671 20.944 1.00 84.06 174 PHE A C 1
ATOM 1379 O O . PHE A 1 174 ? -14.272 8.490 21.413 1.00 84.06 174 PHE A O 1
ATOM 1386 N N . GLY A 1 175 ? -15.495 6.624 21.652 1.00 87.50 175 GLY A N 1
ATOM 1387 C CA . GLY A 1 175 ? -15.025 6.272 22.986 1.00 87.50 175 GLY A CA 1
ATOM 1388 C C . GLY A 1 175 ? -13.645 5.613 22.978 1.00 87.50 175 GLY A C 1
ATOM 1389 O O . GLY A 1 175 ? -13.011 5.435 21.934 1.00 87.50 175 GLY A O 1
ATOM 1390 N N . GLU A 1 176 ? -13.174 5.229 24.163 1.00 91.25 176 GLU A N 1
ATOM 1391 C CA . GLU A 1 176 ? -11.881 4.567 24.332 1.00 91.25 176 GLU A CA 1
ATOM 1392 C C . GLU A 1 176 ? -11.828 3.228 23.578 1.00 91.25 176 GLU A C 1
ATOM 1394 O O . GLU A 1 176 ? -12.746 2.412 23.652 1.00 91.25 176 GLU A O 1
ATOM 1399 N N . ILE A 1 177 ? -10.740 3.022 22.834 1.00 93.50 177 ILE A N 1
ATOM 1400 C CA . ILE A 1 177 ? -10.482 1.793 22.086 1.00 93.50 177 ILE A CA 1
ATOM 1401 C C . ILE A 1 177 ? -9.504 0.959 22.902 1.00 93.50 177 ILE A C 1
ATOM 1403 O O . ILE A 1 177 ? -8.382 1.396 23.175 1.00 93.50 177 ILE A O 1
ATOM 1407 N N . VAL A 1 178 ? -9.923 -0.244 23.270 1.00 93.44 178 VAL A N 1
ATOM 1408 C CA . VAL A 1 178 ? -9.118 -1.176 24.052 1.00 93.44 178 VAL A CA 1
ATOM 1409 C C . VAL A 1 178 ? -8.733 -2.365 23.182 1.00 93.44 178 VAL A C 1
ATOM 1411 O O . VAL A 1 178 ? -9.589 -2.980 22.548 1.00 93.44 178 VAL A O 1
ATOM 1414 N N . ILE A 1 179 ? -7.436 -2.659 23.125 1.00 92.94 179 ILE A N 1
ATOM 1415 C CA . ILE A 1 179 ? -6.839 -3.675 22.258 1.00 92.94 179 ILE A CA 1
ATOM 1416 C C . ILE A 1 179 ? -6.403 -4.849 23.127 1.00 92.94 179 ILE A C 1
ATOM 1418 O O . ILE A 1 179 ? -5.666 -4.677 24.097 1.00 92.94 179 ILE A O 1
ATOM 1422 N N . GLU A 1 180 ? -6.841 -6.044 22.762 1.00 91.25 180 GLU A N 1
ATOM 1423 C CA . GLU A 1 180 ? -6.575 -7.295 23.459 1.00 91.25 180 GLU A CA 1
ATOM 1424 C C . GLU A 1 180 ? -5.870 -8.272 22.527 1.00 91.25 180 GLU A C 1
ATOM 1426 O O . GLU A 1 180 ? -6.195 -8.401 21.341 1.00 91.25 180 GLU A O 1
ATOM 1431 N N . ARG A 1 181 ? -4.898 -9.003 23.072 1.00 85.12 181 ARG A N 1
ATOM 1432 C CA . ARG A 1 181 ? -4.249 -10.078 22.328 1.00 85.12 181 ARG A CA 1
ATOM 1433 C C . ARG A 1 181 ? -5.213 -11.252 22.185 1.00 85.12 181 ARG A C 1
ATOM 1435 O O . ARG A 1 181 ? -5.700 -11.780 23.182 1.00 85.12 181 ARG A O 1
ATOM 1442 N N . GLN A 1 182 ? -5.408 -11.717 20.956 1.00 80.44 182 GLN A N 1
ATOM 1443 C CA . GLN A 1 182 ? -6.077 -12.987 20.715 1.00 80.44 182 GLN A CA 1
ATOM 1444 C C . GLN A 1 182 ? -5.090 -14.104 21.067 1.00 80.44 182 GLN A C 1
ATOM 1446 O O . GLN A 1 182 ? -4.019 -14.222 20.465 1.00 80.44 182 GLN A O 1
ATOM 1451 N N . ALA A 1 183 ? -5.394 -14.877 22.113 1.00 60.22 183 ALA A N 1
ATOM 1452 C CA . ALA A 1 183 ? -4.714 -16.148 22.309 1.00 60.22 183 ALA A CA 1
ATOM 1453 C C . ALA A 1 183 ? -5.020 -17.002 21.076 1.00 60.22 183 ALA A C 1
ATOM 1455 O O . ALA A 1 183 ? -6.166 -17.031 20.630 1.00 60.22 183 ALA A O 1
ATOM 1456 N N . ALA A 1 184 ? -3.995 -17.635 20.505 1.00 50.09 184 ALA A N 1
ATOM 1457 C CA . ALA A 1 184 ? -4.196 -18.642 19.478 1.00 50.09 184 ALA A CA 1
ATOM 1458 C C . ALA A 1 184 ? -5.000 -19.774 20.122 1.00 50.09 184 ALA A C 1
ATOM 1460 O O . ALA A 1 184 ? -4.433 -20.620 20.811 1.00 50.09 184 ALA A O 1
ATOM 1461 N N . ASP A 1 185 ? -6.321 -19.717 19.981 1.00 40.09 185 ASP A N 1
ATOM 1462 C CA . ASP A 1 185 ? -7.165 -20.836 20.330 1.00 40.09 185 ASP A CA 1
ATOM 1463 C C . ASP A 1 185 ? -6.912 -21.900 19.272 1.00 40.09 185 ASP A C 1
ATOM 1465 O O . ASP A 1 185 ? -6.992 -21.652 18.063 1.00 40.09 185 ASP A O 1
ATOM 1469 N N . GLN A 1 186 ? -6.493 -23.055 19.762 1.00 41.19 186 GLN A N 1
ATOM 1470 C CA . GLN A 1 186 ? -6.311 -24.263 18.993 1.00 41.19 186 GLN A CA 1
ATOM 1471 C C . GLN A 1 186 ? -7.661 -24.565 18.341 1.00 41.19 186 GLN A C 1
ATOM 1473 O O . GLN A 1 186 ? -8.567 -25.076 18.990 1.00 41.19 186 GLN A O 1
ATOM 1478 N N . ARG A 1 187 ? -7.820 -24.249 17.051 1.00 35.12 187 ARG A N 1
ATOM 1479 C CA . ARG A 1 187 ? -8.819 -24.946 16.241 1.00 35.12 187 ARG A CA 1
ATOM 1480 C C . ARG A 1 187 ? -8.290 -26.357 16.049 1.00 35.12 187 ARG A C 1
ATOM 1482 O O . ARG A 1 187 ? -7.501 -26.615 15.146 1.00 35.12 187 ARG A O 1
ATOM 1489 N N . SER A 1 188 ? -8.667 -27.193 17.007 1.00 34.78 188 SER A N 1
ATOM 1490 C CA . SER A 1 188 ? -8.623 -28.638 16.962 1.00 34.78 188 SER A CA 1
ATOM 1491 C C . SER A 1 188 ? -9.146 -29.138 15.625 1.00 34.78 188 SER A C 1
ATOM 1493 O O . SER A 1 188 ? -10.208 -28.718 15.157 1.00 34.78 188 SER A O 1
ATOM 1495 N N . ASP A 1 189 ? -8.388 -30.074 15.070 1.00 41.06 189 ASP A N 1
ATOM 1496 C CA . ASP A 1 189 ? -8.919 -31.223 14.362 1.00 41.06 189 ASP A CA 1
ATOM 1497 C C . ASP A 1 189 ? -10.199 -31.703 15.066 1.00 41.06 189 ASP A C 1
ATOM 1499 O O . ASP A 1 189 ? -10.138 -32.264 16.157 1.00 41.06 189 ASP A O 1
ATOM 1503 N N . ASP A 1 190 ? -11.361 -31.431 14.482 1.00 39.72 190 ASP A N 1
ATOM 1504 C CA . ASP A 1 190 ? -12.569 -32.210 14.746 1.00 39.72 190 ASP A CA 1
ATOM 1505 C C . ASP A 1 190 ? -13.462 -32.176 13.502 1.00 39.72 190 ASP A C 1
ATOM 1507 O O . ASP A 1 190 ? -14.575 -31.654 13.473 1.00 39.72 190 ASP A O 1
ATOM 1511 N N . GLU A 1 191 ? -12.915 -32.713 12.412 1.00 39.28 191 GLU A N 1
ATOM 1512 C CA . GLU A 1 191 ? -13.717 -33.277 11.331 1.00 39.28 191 GLU A CA 1
ATOM 1513 C C . GLU A 1 191 ? -14.023 -34.741 11.696 1.00 39.28 191 GLU A C 1
ATOM 1515 O O . GLU A 1 191 ? -13.531 -35.682 11.078 1.00 39.28 191 GLU A O 1
ATOM 1520 N N . ALA A 1 192 ? -14.817 -34.943 12.751 1.00 38.00 192 ALA A N 1
ATOM 1521 C CA . ALA A 1 192 ? -15.460 -36.218 13.044 1.00 38.00 192 ALA A CA 1
ATOM 1522 C C . ALA A 1 192 ? -16.964 -36.089 12.767 1.00 38.00 192 ALA A C 1
ATOM 1524 O O . ALA A 1 192 ? -17.753 -35.543 13.535 1.00 38.00 192 ALA A O 1
ATOM 1525 N N . VAL A 1 193 ? -17.328 -36.587 11.590 1.00 43.78 193 VAL A N 1
ATOM 1526 C CA . VAL A 1 193 ? -18.677 -36.768 11.046 1.00 43.78 193 VAL A CA 1
ATOM 1527 C C . VAL A 1 193 ? -19.667 -37.314 12.094 1.00 43.78 193 VAL A C 1
ATOM 1529 O O . VAL A 1 193 ? -19.373 -38.336 12.718 1.00 43.78 193 VAL A O 1
ATOM 1532 N N . PRO A 1 194 ? -20.886 -36.752 12.240 1.00 38.03 194 PRO A N 1
ATOM 1533 C CA . PRO A 1 194 ? -21.930 -37.397 13.019 1.00 38.03 194 PRO A CA 1
ATOM 1534 C C . PRO A 1 194 ? -22.561 -38.511 12.171 1.00 38.03 194 PRO A C 1
ATOM 1536 O O . PRO A 1 194 ? -23.316 -38.248 11.234 1.00 38.03 194 PRO A O 1
ATOM 1539 N N . ALA A 1 195 ? -22.251 -39.768 12.490 1.00 40.81 195 ALA A N 1
ATOM 1540 C CA . ALA A 1 195 ? -22.986 -40.923 11.983 1.00 40.81 195 ALA A CA 1
ATOM 1541 C C . ALA A 1 195 ? -24.083 -41.329 12.980 1.00 40.81 195 ALA A C 1
ATOM 1543 O O . ALA A 1 195 ? -23.865 -41.456 14.182 1.00 40.81 195 ALA A O 1
ATOM 1544 N N . ALA A 1 196 ? -25.282 -41.486 12.434 1.00 37.09 196 ALA A N 1
ATOM 1545 C CA . ALA A 1 196 ? -26.554 -41.719 13.094 1.00 37.09 196 ALA A CA 1
ATOM 1546 C C . ALA A 1 196 ? -26.628 -42.948 14.032 1.00 37.09 196 ALA A C 1
ATOM 1548 O O . ALA A 1 196 ? -26.153 -44.028 13.709 1.00 37.09 196 ALA A O 1
ATOM 1549 N N . ALA A 1 197 ? -27.354 -42.745 15.139 1.00 40.03 197 ALA A N 1
ATOM 1550 C CA . ALA A 1 197 ? -28.487 -43.534 15.647 1.00 40.03 197 ALA A CA 1
ATOM 1551 C C . ALA A 1 197 ? -28.402 -45.081 15.716 1.00 40.03 197 ALA A C 1
ATOM 1553 O O . ALA A 1 197 ? -28.407 -45.749 14.688 1.00 40.03 197 ALA A O 1
ATOM 1554 N N . GLN A 1 198 ? -28.580 -45.650 16.923 1.00 35.56 198 GLN A N 1
ATOM 1555 C CA . GLN A 1 198 ? -29.814 -46.336 17.388 1.00 35.56 198 GLN A CA 1
ATOM 1556 C C . GLN A 1 198 ? -29.581 -47.227 18.635 1.00 35.56 198 GLN A C 1
ATOM 1558 O O . GLN A 1 198 ? -28.540 -47.861 18.760 1.00 35.56 198 GLN A O 1
ATOM 1563 N N . ALA A 1 199 ? -30.641 -47.322 19.462 1.00 39.84 199 ALA A N 1
ATOM 1564 C CA . ALA A 1 199 ? -30.932 -48.284 20.548 1.00 39.84 199 ALA A CA 1
ATOM 1565 C C . ALA A 1 199 ? -30.099 -48.140 21.854 1.00 39.84 199 ALA A C 1
ATOM 1567 O O . ALA A 1 199 ? -28.888 -48.021 21.814 1.00 39.84 199 ALA A O 1
ATOM 1568 N N . THR A 1 200 ? -30.639 -48.140 23.083 1.00 42.31 200 THR A N 1
ATOM 1569 C CA . THR A 1 200 ? -31.911 -48.671 23.608 1.00 42.31 200 THR A CA 1
ATOM 1570 C C . THR A 1 200 ? -32.248 -48.011 24.964 1.00 42.31 200 THR A C 1
ATOM 1572 O O . THR A 1 200 ? -31.357 -47.594 25.697 1.00 42.31 200 THR A O 1
ATOM 1575 N N . SER A 1 201 ? -33.548 -47.935 25.260 1.00 42.22 201 SER A N 1
ATOM 1576 C CA . SER A 1 201 ? -34.248 -47.428 26.460 1.00 42.22 201 SER A CA 1
ATOM 1577 C C . SER A 1 201 ? -33.782 -48.010 27.820 1.00 42.22 201 SER A C 1
ATOM 1579 O O . SER A 1 201 ? -33.267 -49.128 27.837 1.00 42.22 201 SER A O 1
ATOM 1581 N N . PRO A 1 202 ? -34.022 -47.315 28.962 1.00 50.28 202 PRO A N 1
ATOM 1582 C CA . PRO A 1 202 ? -33.574 -47.724 30.299 1.00 50.28 202 PRO A CA 1
ATOM 1583 C C . PRO A 1 202 ? -34.609 -48.584 31.048 1.00 50.28 202 PRO A C 1
ATOM 1585 O O . PRO A 1 202 ? -35.804 -48.457 30.786 1.00 50.28 202 PRO A O 1
ATOM 1588 N N . ALA A 1 203 ? -34.153 -49.395 32.013 1.00 37.94 203 ALA A N 1
ATOM 1589 C CA . ALA A 1 203 ? -34.910 -49.789 33.212 1.00 37.94 203 ALA A CA 1
ATOM 1590 C C . ALA A 1 203 ? -34.030 -50.585 34.200 1.00 37.94 203 ALA A C 1
ATOM 1592 O O . ALA A 1 203 ? -33.687 -51.733 33.920 1.00 37.94 203 ALA A O 1
ATOM 1593 N N . ALA A 1 204 ? -33.711 -49.975 35.345 1.00 39.53 204 ALA A N 1
ATOM 1594 C CA . ALA A 1 204 ? -33.701 -50.571 36.688 1.00 39.53 204 ALA A CA 1
ATOM 1595 C C . ALA A 1 204 ? -33.515 -49.450 37.719 1.00 39.53 204 ALA A C 1
ATOM 1597 O O . ALA A 1 204 ? -32.559 -48.660 37.545 1.00 39.53 204 ALA A O 1
#

pLDDT: mean 77.12, std 17.49, range [34.78, 97.31]

Secondary structure (DSSP, 8-state):
-HHHHHHHHHHHHHHHHHHHHHSPPPS---THHHHHHHHHHHHHHHHHHHHHHHHHHHHHHHTT-PPPP--PPPP--------TT--HHHHHHHHHHHHHTSPPPPS----------HHHHHHHHHHHHHH-SEEEHHHHHTT--SHHHHHHHHHHHHHHHHTTSEEEE-SSTTS--EEEE-----------------------

Radius of gyration: 33.29 Å; chains: 1; bounding box: 72×88×83 Å

Foldseek 3Di:
DVVVVVVVVVVVLVVLLVVLVPDDDDPDDDPVNVVSVVVVVVVVVVVVVVVVVVVVVVVCVVVVVDDDDPPDPDPPPDPPPPVDPDDPVNVVVVVVVVVVVDPDPDDDDPPPPPPDALVVLLVLVVVVCVVPQKDWVVVSCVPPDDPVNNVSNVVNVVVCVVVVQWDWDDDDVVGIIMIGGDDPDPPDPDPPDDDDDDDDDDDD

Sequence (204 aa):
MKELADFLVVAAKLLLIKSLALLPRPSRLTPEAEDVGDELVRQLQAYKRFKEIAALLHERERQGLRGYVRIAPLPRLEPQLDLGEVTISDLLTVVQEALDAVPAPPVGEVVTPVTVTIAQQIVRIGDQLARRRQVRFREVLSEATTRIEIVVTLMALLELIKQDRVRVRQEQLFGEIVIERQAADQRSDDEAVPAAAQATSPAA